Protein AF-0000000083316283 (afdb_homodimer)

Structure (mmCIF, N/CA/C/O backbone):
data_AF-0000000083316283-model_v1
#
loop_
_entity.id
_entity.type
_entity.pdbx_description
1 polymer 'DUF86 domain-containing protein'
#
loop_
_atom_site.group_PDB
_atom_site.id
_atom_site.type_symbol
_atom_site.label_atom_id
_atom_site.label_alt_id
_atom_site.label_comp_id
_atom_site.label_asym_id
_atom_site.label_entity_id
_atom_site.label_seq_id
_atom_site.pdbx_PDB_ins_code
_atom_site.Cartn_x
_atom_site.Cartn_y
_atom_site.Cartn_z
_atom_site.occupancy
_atom_site.B_iso_or_equiv
_atom_site.auth_seq_id
_atom_site.auth_comp_id
_atom_site.auth_asym_id
_atom_site.auth_atom_id
_atom_site.pdbx_PDB_model_num
ATOM 1 N N . MET A 1 1 ? 14.438 -27.438 5.555 1 46.19 1 MET A N 1
ATOM 2 C CA . MET A 1 1 ? 13.125 -27.609 6.168 1 46.19 1 MET A CA 1
ATOM 3 C C . MET A 1 1 ? 12.469 -26.25 6.43 1 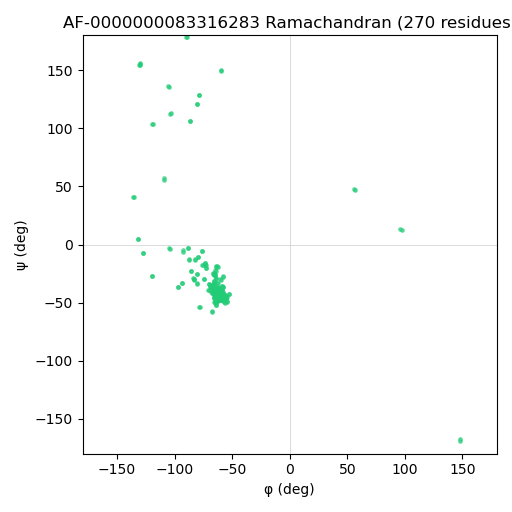46.19 1 MET A C 1
ATOM 5 O O . MET A 1 1 ? 11.25 -26.109 6.281 1 46.19 1 MET A O 1
ATOM 9 N N . VAL A 1 2 ? 13.32 -25.203 6.902 1 51.81 2 VAL A N 1
ATOM 10 C CA . VAL A 1 2 ? 13.008 -23.828 7.289 1 51.81 2 VAL A CA 1
ATOM 11 C C . VAL A 1 2 ? 12.445 -23.078 6.086 1 51.81 2 VAL A C 1
ATOM 13 O O . VAL A 1 2 ? 11.477 -22.328 6.215 1 51.81 2 VAL A O 1
ATOM 16 N N . ARG A 1 3 ? 12.727 -23.656 4.852 1 72.44 3 ARG A N 1
ATOM 17 C CA . ARG A 1 3 ? 12.375 -22.938 3.627 1 72.44 3 ARG A CA 1
ATOM 18 C C . ARG A 1 3 ? 10.938 -23.219 3.225 1 72.44 3 ARG A C 1
ATOM 20 O O . ARG A 1 3 ? 10.203 -22.312 2.836 1 72.44 3 ARG A O 1
ATOM 27 N N . VAL A 1 4 ? 10.492 -24.406 3.752 1 80.69 4 VAL A N 1
ATOM 28 C CA . VAL A 1 4 ? 9.141 -24.812 3.369 1 80.69 4 VAL A CA 1
ATOM 29 C C . VAL A 1 4 ? 8.117 -24.062 4.215 1 80.69 4 VAL A C 1
ATOM 31 O O . VAL A 1 4 ? 7.055 -23.672 3.717 1 80.69 4 VAL A O 1
ATOM 34 N N . GLU A 1 5 ? 8.562 -23.844 5.43 1 83.62 5 GLU A N 1
ATOM 35 C CA . GLU A 1 5 ? 7.633 -23.156 6.32 1 83.62 5 GLU A CA 1
ATOM 36 C C . GLU A 1 5 ? 7.438 -21.703 5.902 1 83.62 5 GLU A C 1
ATOM 38 O O . GLU A 1 5 ? 6.328 -21.172 5.988 1 83.62 5 GLU A O 1
ATOM 43 N N . VAL A 1 6 ? 8.5 -21.172 5.438 1 83.5 6 VAL A N 1
ATOM 44 C CA . VAL A 1 6 ? 8.445 -19.781 4.977 1 83.5 6 VAL A CA 1
ATOM 45 C C . VAL A 1 6 ? 7.555 -19.688 3.744 1 83.5 6 VAL A C 1
ATOM 47 O O . VAL A 1 6 ? 6.723 -18.781 3.645 1 83.5 6 VAL A O 1
ATOM 50 N N . LEU A 1 7 ? 7.648 -20.625 2.945 1 91.25 7 LEU A N 1
ATOM 51 C CA . LEU A 1 7 ? 6.844 -20.641 1.729 1 91.25 7 LEU A CA 1
ATOM 52 C C . LEU A 1 7 ? 5.375 -20.891 2.055 1 91.25 7 LEU A C 1
ATOM 54 O O . LEU A 1 7 ? 4.488 -20.266 1.461 1 91.25 7 LEU A O 1
ATOM 58 N N . ARG A 1 8 ? 5.148 -21.766 3.016 1 93.06 8 ARG A N 1
ATOM 59 C CA . ARG A 1 8 ? 3.785 -22.156 3.371 1 93.06 8 ARG A CA 1
ATOM 60 C C . ARG A 1 8 ? 3.016 -20.953 3.934 1 93.06 8 ARG A C 1
ATOM 62 O O . ARG A 1 8 ? 1.871 -20.719 3.549 1 93.06 8 ARG A O 1
ATOM 69 N N . LYS A 1 9 ? 3.674 -20.234 4.785 1 92.75 9 LYS A N 1
ATOM 70 C CA . LYS A 1 9 ? 3.02 -19.094 5.402 1 92.75 9 LYS A CA 1
ATOM 71 C C . LYS A 1 9 ? 2.627 -18.047 4.355 1 92.75 9 LYS A C 1
ATOM 73 O O . LYS A 1 9 ? 1.508 -17.547 4.375 1 92.75 9 LYS A O 1
ATOM 78 N N . ARG A 1 10 ? 3.482 -17.781 3.447 1 94.44 10 ARG A N 1
ATOM 79 C CA . ARG A 1 10 ? 3.225 -16.781 2.412 1 94.44 10 ARG A CA 1
ATOM 80 C C . ARG A 1 10 ? 2.168 -17.266 1.429 1 94.44 10 ARG A C 1
ATOM 82 O O . ARG A 1 10 ? 1.354 -16.484 0.938 1 94.44 10 ARG A O 1
ATOM 89 N N . LEU A 1 11 ? 2.18 -18.516 1.197 1 96.25 11 LEU A N 1
ATOM 90 C CA . LEU A 1 11 ? 1.178 -19.094 0.303 1 96.25 11 LEU A CA 1
ATOM 91 C C . LEU A 1 11 ? -0.21 -19.031 0.931 1 96.25 11 LEU A C 1
ATOM 93 O O . LEU A 1 11 ? -1.2 -18.781 0.236 1 96.25 11 LEU A O 1
ATOM 97 N N . GLU A 1 12 ? -0.249 -19.312 2.182 1 95.38 12 GLU A N 1
ATOM 98 C CA . GLU A 1 12 ? -1.519 -19.203 2.896 1 95.38 12 GLU A CA 1
ATOM 99 C C . GLU A 1 12 ? -2.051 -17.781 2.863 1 95.38 12 GLU A C 1
ATOM 101 O O . GLU A 1 12 ? -3.244 -17.562 2.645 1 95.38 12 GLU A O 1
ATOM 106 N N . LYS A 1 13 ? -1.179 -16.859 3.076 1 95.94 13 LYS A N 1
ATOM 107 C CA . LYS A 1 13 ? -1.58 -15.453 3.002 1 95.94 13 LYS A CA 1
ATOM 108 C C . LYS A 1 13 ? -2.055 -15.094 1.599 1 95.94 13 LYS A C 1
ATOM 110 O O . LYS A 1 13 ? -3.074 -14.414 1.438 1 95.94 13 LYS A O 1
ATOM 115 N N . LEU A 1 14 ? -1.331 -15.531 0.631 1 97.25 14 LEU A N 1
ATOM 116 C CA . LEU A 1 14 ? -1.728 -15.281 -0.75 1 97.25 14 LEU A CA 1
ATOM 117 C C . LEU A 1 14 ? -3.123 -15.828 -1.024 1 97.25 14 LEU A C 1
ATOM 119 O O . LEU A 1 14 ? -3.945 -15.156 -1.654 1 97.25 14 LEU A O 1
ATOM 123 N N . GLU A 1 15 ? -3.393 -17.016 -0.55 1 97.25 15 GLU A N 1
ATOM 124 C CA . GLU A 1 15 ? -4.711 -17.625 -0.727 1 97.25 15 GLU A CA 1
ATOM 125 C C . GLU A 1 15 ? -5.801 -16.766 -0.084 1 97.25 15 GLU A C 1
ATOM 127 O O . GLU A 1 15 ? -6.859 -16.547 -0.677 1 97.25 15 GLU A O 1
ATOM 132 N N . GLU A 1 16 ? -5.504 -16.328 1.06 1 96.81 16 GLU A N 1
ATOM 133 C CA . GLU A 1 16 ? -6.453 -15.453 1.755 1 96.81 16 GLU A CA 1
ATOM 134 C C . GLU A 1 16 ? -6.73 -14.188 0.953 1 96.81 16 GLU A C 1
ATOM 136 O O . GLU A 1 16 ? -7.887 -13.781 0.797 1 96.81 16 GLU A O 1
ATOM 141 N N . TYR A 1 17 ? -5.715 -13.531 0.441 1 97.94 17 TYR A N 1
ATOM 142 C CA . TYR A 1 17 ? -5.867 -12.305 -0.33 1 97.94 17 TYR A CA 1
ATOM 143 C C . TYR A 1 17 ? -6.672 -12.547 -1.6 1 97.94 17 TYR A C 1
ATOM 145 O O . TYR A 1 17 ? -7.535 -11.75 -1.961 1 97.94 17 TYR A O 1
ATOM 153 N N . LEU A 1 18 ? -6.387 -13.672 -2.199 1 98.56 18 LEU A N 1
ATOM 154 C CA . LEU A 1 18 ? -7.09 -13.984 -3.439 1 98.5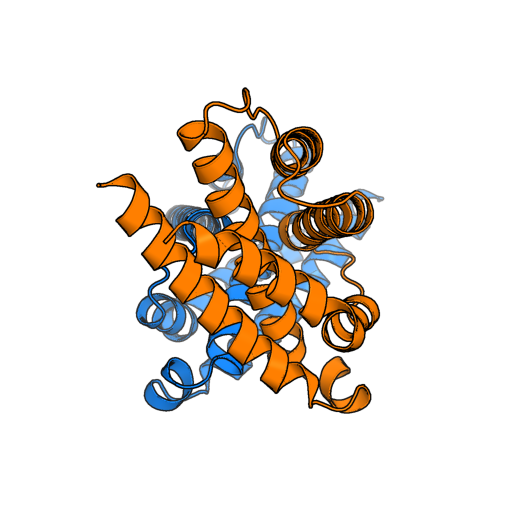6 18 LEU A CA 1
ATOM 155 C C . LEU A 1 18 ? -8.562 -14.258 -3.174 1 98.56 18 LEU A C 1
ATOM 157 O O . LEU A 1 18 ? -9.422 -13.898 -3.982 1 98.56 18 LEU A O 1
ATOM 161 N N . GLN A 1 19 ? -8.883 -14.891 -2.053 1 98.5 19 GLN A N 1
ATOM 162 C CA . GLN A 1 19 ? -10.273 -15.109 -1.695 1 98.5 19 GLN A CA 1
ATOM 163 C C . GLN A 1 19 ? -11.016 -13.781 -1.53 1 98.5 19 GLN A C 1
ATOM 165 O O . GLN A 1 19 ? -12.141 -13.633 -2 1 98.5 19 GLN A O 1
ATOM 170 N N . ILE A 1 20 ? -10.367 -12.883 -0.897 1 98.56 20 ILE A N 1
ATOM 171 C CA . ILE A 1 20 ? -10.953 -11.562 -0.701 1 98.56 20 ILE A CA 1
ATOM 172 C C . ILE A 1 20 ? -11.164 -10.883 -2.055 1 98.56 20 ILE A C 1
ATOM 174 O O . ILE A 1 20 ? -12.234 -10.336 -2.316 1 98.56 20 ILE A O 1
ATOM 178 N N . LEU A 1 21 ? -10.211 -10.938 -2.914 1 98.88 21 LEU A N 1
ATOM 179 C CA . LEU A 1 21 ? -10.266 -10.273 -4.215 1 98.88 21 LEU A CA 1
ATOM 180 C C . LEU A 1 21 ? -11.344 -10.898 -5.098 1 98.88 21 LEU A C 1
ATOM 182 O O . LEU A 1 21 ? -12.039 -10.195 -5.828 1 98.88 21 LEU A O 1
ATOM 186 N N . HIS A 1 22 ? -11.445 -12.227 -5.016 1 98.75 22 HIS A N 1
ATOM 187 C CA . HIS A 1 22 ? -12.492 -12.906 -5.781 1 98.75 22 HIS A CA 1
ATOM 188 C C . HIS A 1 22 ? -13.875 -12.469 -5.316 1 98.75 22 HIS A C 1
ATOM 190 O O . HIS A 1 22 ? -14.789 -12.328 -6.133 1 98.75 22 HIS A O 1
ATOM 196 N N . ARG A 1 23 ? -14.016 -12.281 -4.078 1 98.44 23 ARG A N 1
ATOM 197 C CA . ARG A 1 23 ? -15.289 -11.789 -3.564 1 98.44 23 ARG A CA 1
ATOM 198 C C . ARG A 1 23 ? -15.562 -10.375 -4.062 1 98.44 23 ARG A C 1
ATOM 200 O O . ARG A 1 23 ? -16.688 -10.055 -4.457 1 98.44 23 ARG A O 1
ATOM 207 N N . LEU A 1 24 ? -14.57 -9.555 -4.055 1 98.69 24 LEU A N 1
ATOM 208 C CA . LEU A 1 24 ? -14.711 -8.172 -4.504 1 98.69 24 LEU A CA 1
ATOM 209 C C . LEU A 1 24 ? -15.062 -8.109 -5.984 1 98.69 24 LEU A C 1
ATOM 211 O O . LEU A 1 24 ? -15.703 -7.164 -6.438 1 98.69 24 LEU A O 1
ATOM 215 N N . ARG A 1 25 ? -14.625 -9.094 -6.699 1 98.38 25 ARG A N 1
ATOM 216 C CA . ARG A 1 25 ? -14.875 -9.18 -8.133 1 98.38 25 ARG A CA 1
ATOM 217 C C . ARG A 1 25 ? -16.375 -9.18 -8.422 1 98.38 25 ARG A C 1
ATOM 219 O O . ARG A 1 25 ? -16.797 -8.766 -9.5 1 98.38 25 ARG A O 1
ATOM 226 N N . GLU A 1 26 ? -17.141 -9.641 -7.516 1 98.31 26 GLU A N 1
ATOM 227 C CA . GLU A 1 26 ? -18.578 -9.781 -7.703 1 98.31 26 GLU A CA 1
ATOM 228 C C . GLU A 1 26 ? -19.281 -8.43 -7.605 1 98.31 26 GLU A C 1
ATOM 230 O O . GLU A 1 26 ? -20.484 -8.328 -7.871 1 98.31 26 GLU A O 1
ATOM 235 N N . THR A 1 27 ? -18.562 -7.414 -7.27 1 98.25 27 THR A N 1
ATOM 236 C CA . THR A 1 27 ? -19.141 -6.086 -7.102 1 98.25 27 THR A CA 1
ATOM 237 C C . THR A 1 27 ? -19.359 -5.422 -8.461 1 98.25 27 THR A C 1
ATOM 239 O O . THR A 1 27 ? -18.438 -5.328 -9.273 1 98.25 27 THR A O 1
ATOM 242 N N . PRO A 1 28 ? -20.594 -4.918 -8.719 1 98.56 28 PRO A N 1
ATOM 243 C CA . PRO A 1 28 ? -20.812 -4.176 -9.961 1 98.56 28 PRO A CA 1
ATOM 244 C C . PRO A 1 28 ? -19.922 -2.939 -10.078 1 98.56 28 PRO A C 1
ATOM 246 O O . PRO A 1 28 ? -19.641 -2.289 -9.07 1 98.56 28 PRO A O 1
ATOM 249 N N . LEU A 1 29 ? -19.594 -2.586 -11.328 1 98.31 29 LEU A N 1
ATOM 250 C CA . LEU A 1 29 ? -18.641 -1.52 -11.609 1 98.31 29 LEU A CA 1
ATOM 251 C C . LEU A 1 29 ? -19.062 -0.218 -10.938 1 98.31 29 LEU A C 1
ATOM 253 O O . LEU A 1 29 ? -18.25 0.432 -10.266 1 98.31 29 LEU A O 1
ATOM 257 N N . ALA A 1 30 ? -20.281 0.16 -11.055 1 98.31 30 ALA A N 1
ATOM 258 C CA . ALA A 1 30 ? -20.766 1.431 -10.523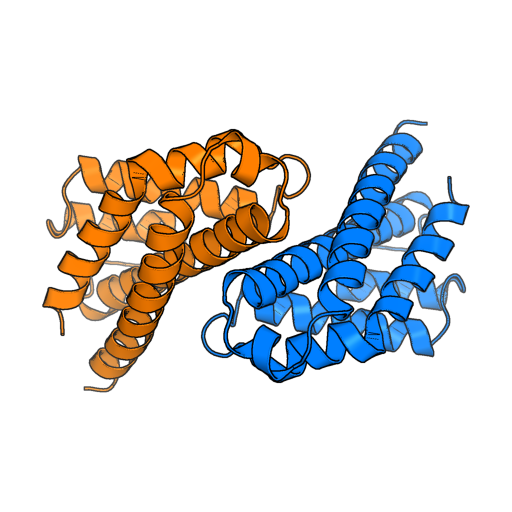 1 98.31 30 ALA A CA 1
ATOM 259 C C . ALA A 1 30 ? -20.609 1.479 -9 1 98.31 30 ALA A C 1
ATOM 261 O O . ALA A 1 30 ? -20.141 2.48 -8.453 1 98.31 30 ALA A O 1
ATOM 262 N N . THR A 1 31 ? -20.953 0.383 -8.328 1 98.38 31 THR A N 1
ATOM 263 C CA . THR A 1 31 ? -20.812 0.285 -6.875 1 98.38 31 THR A CA 1
ATOM 264 C C . THR A 1 31 ? -19.344 0.316 -6.469 1 98.38 31 THR A C 1
ATOM 266 O O . THR A 1 31 ? -18.984 0.971 -5.492 1 98.38 31 THR A O 1
ATOM 269 N N . PHE A 1 32 ? -18.578 -0.324 -7.27 1 98.62 32 PHE A N 1
ATOM 270 C CA . PHE A 1 32 ? -17.156 -0.406 -6.996 1 98.62 32 PHE A CA 1
ATOM 271 C C . PHE A 1 32 ? -16.516 0.977 -7.035 1 98.62 32 PHE A C 1
ATOM 273 O O . PHE A 1 32 ? -15.805 1.364 -6.105 1 98.62 32 PHE A O 1
ATOM 280 N N . LEU A 1 33 ? -16.828 1.753 -7.988 1 97.94 33 LEU A N 1
ATOM 281 C CA . LEU A 1 33 ? -16.172 3.033 -8.227 1 97.94 33 LEU A CA 1
ATOM 282 C C . LEU A 1 33 ? -16.641 4.082 -7.227 1 97.94 33 LEU A C 1
ATOM 284 O O . LEU A 1 33 ? -15.945 5.07 -6.98 1 97.94 33 LEU A O 1
ATOM 288 N N . GLU A 1 34 ? -17.766 3.846 -6.566 1 97.81 34 GLU A N 1
ATOM 289 C CA . GLU A 1 34 ? -18.344 4.852 -5.672 1 97.81 34 GLU A CA 1
ATOM 290 C C . GLU A 1 34 ? -18.094 4.492 -4.211 1 97.81 34 GLU A C 1
ATOM 292 O O . GLU A 1 34 ? -18.422 5.27 -3.311 1 97.81 34 GLU A O 1
ATOM 297 N N . ASN A 1 35 ? -17.516 3.363 -4 1 98.31 35 ASN A N 1
ATOM 298 C CA . ASN A 1 35 ? -17.359 2.873 -2.635 1 98.31 35 ASN A CA 1
ATOM 299 C C . ASN A 1 35 ? -15.898 2.703 -2.258 1 98.31 35 ASN A C 1
ATOM 301 O O . ASN A 1 35 ? -15.281 1.688 -2.588 1 98.31 35 ASN A O 1
ATOM 305 N N . PRO A 1 36 ? -15.391 3.58 -1.509 1 98.12 36 PRO A N 1
ATOM 306 C CA . PRO A 1 36 ? -13.969 3.543 -1.172 1 98.12 36 PRO A CA 1
ATOM 307 C C . PRO A 1 36 ? -13.586 2.311 -0.355 1 98.12 36 PRO A C 1
ATOM 309 O O . PRO A 1 36 ? -12.43 1.884 -0.376 1 98.12 36 PRO A O 1
ATOM 312 N N . GLU A 1 37 ? -14.523 1.766 0.36 1 98.44 37 GLU A N 1
ATOM 313 C CA . GLU A 1 37 ? -14.211 0.534 1.08 1 98.44 37 GLU A CA 1
ATOM 314 C C . GLU A 1 37 ? -13.93 -0.613 0.115 1 98.44 37 GLU A C 1
ATOM 316 O O . GLU A 1 37 ? -13.047 -1.439 0.367 1 98.44 37 GLU A O 1
ATOM 321 N N . LYS A 1 38 ? -14.633 -0.584 -0.992 1 98.5 38 LYS A N 1
ATOM 322 C CA . LYS A 1 38 ? -14.461 -1.648 -1.976 1 98.5 38 LYS A CA 1
ATOM 323 C C . LYS A 1 38 ? -13.188 -1.44 -2.791 1 98.5 38 LYS A C 1
ATOM 325 O O . LYS A 1 38 ? -12.305 -2.303 -2.807 1 98.5 38 LYS A O 1
ATOM 330 N N . TYR A 1 39 ? -13.016 -0.235 -3.412 1 98.5 39 TYR A N 1
ATOM 331 C CA . TYR A 1 39 ? -11.852 -0.072 -4.277 1 98.5 39 TYR A CA 1
ATOM 332 C C . TYR A 1 39 ? -10.578 0.08 -3.453 1 98.5 39 TYR A C 1
ATOM 334 O O . TYR A 1 39 ? -9.5 -0.342 -3.881 1 98.5 39 TYR A O 1
ATOM 342 N N . GLY A 1 40 ? -10.719 0.652 -2.25 1 98.44 40 GLY A N 1
ATOM 343 C CA . GLY A 1 40 ? -9.57 0.687 -1.362 1 98.44 40 GLY A CA 1
ATOM 344 C C . GLY A 1 40 ? -9.094 -0.692 -0.946 1 98.44 40 GLY A C 1
ATOM 345 O O . GLY A 1 40 ? -7.895 -0.967 -0.943 1 98.44 40 GLY A O 1
ATOM 346 N N . SER A 1 41 ? -10.055 -1.528 -0.613 1 98.75 41 SER A N 1
ATOM 347 C CA . SER A 1 41 ? -9.727 -2.904 -0.258 1 98.75 41 SER A CA 1
ATOM 348 C C . SER A 1 41 ? -9.109 -3.648 -1.437 1 98.75 41 SER A C 1
ATOM 350 O O . SER A 1 41 ? -8.125 -4.379 -1.272 1 98.75 41 SER A O 1
ATOM 352 N N . ALA A 1 42 ? -9.641 -3.447 -2.582 1 98.81 42 ALA A N 1
ATOM 353 C CA . ALA A 1 42 ? -9.109 -4.094 -3.777 1 98.81 42 ALA A CA 1
ATOM 354 C C . ALA A 1 42 ? -7.656 -3.68 -4.02 1 98.81 42 ALA A C 1
ATOM 356 O O . ALA A 1 42 ? -6.801 -4.527 -4.281 1 98.81 42 ALA A O 1
ATOM 357 N N . GLU A 1 43 ? -7.391 -2.395 -3.951 1 98.5 43 GLU A N 1
ATOM 358 C CA . GLU A 1 43 ? -6.027 -1.894 -4.125 1 98.5 43 GLU A CA 1
ATOM 359 C C . GLU A 1 43 ? -5.086 -2.49 -3.084 1 98.5 43 GLU A C 1
ATOM 361 O O . GLU A 1 43 ? -3.982 -2.93 -3.418 1 98.5 43 GLU A O 1
ATOM 366 N N . ARG A 1 44 ? -5.527 -2.559 -1.876 1 98.25 44 ARG A N 1
ATOM 367 C CA . ARG A 1 44 ? -4.73 -3.072 -0.769 1 98.25 44 ARG A CA 1
ATOM 368 C C . ARG A 1 44 ? -4.387 -4.543 -0.978 1 98.25 44 ARG A C 1
ATOM 370 O O . ARG A 1 44 ? -3.219 -4.93 -0.905 1 98.25 44 ARG A O 1
ATOM 377 N N . PHE A 1 45 ? -5.34 -5.293 -1.276 1 98.38 45 PHE A N 1
ATOM 378 C CA . PHE A 1 45 ? -5.109 -6.734 -1.316 1 98.38 45 PHE A CA 1
ATOM 379 C C . PHE A 1 45 ? -4.457 -7.141 -2.631 1 98.38 45 PHE A C 1
ATOM 381 O O . PHE A 1 45 ? -3.764 -8.156 -2.699 1 98.38 45 PHE A O 1
ATOM 388 N N . LEU A 1 46 ? -4.656 -6.34 -3.697 1 98.56 46 LEU A N 1
ATOM 389 C CA . LEU A 1 46 ? -3.842 -6.547 -4.891 1 98.56 46 LEU A CA 1
ATOM 390 C C . LEU A 1 46 ? -2.369 -6.289 -4.59 1 98.56 46 LEU A C 1
ATOM 392 O O . LEU A 1 46 ? -1.504 -7.07 -4.992 1 98.56 46 LEU A O 1
ATOM 396 N N . GLN A 1 47 ? -2.098 -5.203 -3.928 1 98 47 GLN A N 1
ATOM 397 C CA . GLN A 1 47 ? -0.729 -4.906 -3.516 1 98 47 GLN A CA 1
ATOM 398 C C . GLN A 1 47 ? -0.136 -6.062 -2.711 1 98 47 GLN A C 1
ATOM 400 O O . GLN A 1 47 ? 0.957 -6.543 -3.02 1 98 47 GLN A O 1
ATOM 405 N N . LEU A 1 48 ? -0.855 -6.539 -1.736 1 97.69 48 LEU A N 1
ATOM 406 C CA . LEU A 1 48 ? -0.366 -7.582 -0.842 1 97.69 48 LEU A CA 1
ATOM 407 C C . LEU A 1 48 ? -0.176 -8.898 -1.592 1 97.69 48 LEU A C 1
ATOM 409 O O . LEU A 1 48 ? 0.8 -9.617 -1.359 1 97.69 48 LEU A O 1
ATOM 413 N N . ALA A 1 49 ? -1.089 -9.203 -2.471 1 98.06 49 ALA A N 1
ATOM 414 C CA . ALA A 1 49 ? -0.988 -10.43 -3.246 1 98.06 49 ALA A CA 1
ATOM 415 C C . ALA A 1 49 ? 0.267 -10.438 -4.113 1 98.06 49 ALA A C 1
ATOM 417 O O . ALA A 1 49 ? 0.998 -11.43 -4.16 1 98.06 49 ALA A O 1
ATOM 418 N N . ILE A 1 50 ? 0.493 -9.312 -4.758 1 98.12 50 ILE A N 1
ATOM 419 C CA . ILE A 1 50 ? 1.661 -9.234 -5.629 1 98.12 50 ILE A CA 1
ATOM 420 C C . ILE A 1 50 ? 2.936 -9.305 -4.793 1 98.12 50 ILE A C 1
ATOM 422 O O . ILE A 1 50 ? 3.895 -9.984 -5.164 1 98.12 50 ILE A O 1
ATOM 426 N N . GLU A 1 51 ? 2.955 -8.656 -3.691 1 96.69 51 GLU A N 1
ATOM 427 C CA . GLU A 1 51 ? 4.109 -8.711 -2.797 1 96.69 51 GLU A CA 1
ATOM 428 C C . GLU A 1 51 ? 4.375 -10.141 -2.326 1 96.69 51 GLU A C 1
ATOM 430 O O . GLU A 1 51 ? 5.523 -10.586 -2.295 1 96.69 51 GLU A O 1
ATOM 435 N N . ALA A 1 52 ? 3.334 -10.805 -1.961 1 96.38 52 ALA A N 1
ATOM 436 C CA . ALA A 1 52 ? 3.479 -12.203 -1.545 1 96.38 52 ALA A CA 1
ATOM 437 C C . ALA A 1 52 ? 4.074 -13.047 -2.666 1 96.38 52 ALA A C 1
ATOM 439 O O . ALA A 1 52 ? 4.992 -13.836 -2.436 1 96.38 52 ALA A O 1
ATOM 440 N N . ILE A 1 53 ? 3.572 -12.852 -3.854 1 97.81 53 ILE A N 1
ATOM 441 C CA . ILE A 1 53 ? 4.051 -13.586 -5.023 1 97.81 53 ILE A CA 1
ATOM 442 C C . ILE A 1 53 ? 5.531 -13.281 -5.25 1 97.81 53 ILE A C 1
ATOM 444 O O . ILE A 1 53 ? 6.336 -14.203 -5.422 1 97.81 53 ILE A O 1
ATOM 448 N N . ASP A 1 54 ? 5.859 -12.031 -5.219 1 97.12 54 ASP A N 1
ATOM 449 C CA . ASP A 1 54 ? 7.246 -11.633 -5.453 1 97.12 54 ASP A CA 1
ATOM 450 C C . ASP A 1 54 ? 8.172 -12.211 -4.387 1 97.12 54 ASP A C 1
ATOM 452 O O . ASP A 1 54 ? 9.266 -12.68 -4.699 1 97.12 54 ASP A O 1
ATOM 456 N N . ASP A 1 55 ? 7.766 -12.203 -3.174 1 95.44 55 ASP A N 1
ATOM 457 C CA . ASP A 1 55 ? 8.555 -12.742 -2.068 1 95.44 55 ASP A CA 1
ATOM 458 C C . ASP A 1 55 ? 8.75 -14.25 -2.213 1 95.44 55 ASP A C 1
ATOM 460 O O . ASP A 1 55 ? 9.867 -14.758 -2.068 1 95.44 55 ASP A O 1
ATOM 464 N N . ILE A 1 56 ? 7.641 -14.93 -2.441 1 96.5 56 ILE A N 1
ATOM 465 C CA . ILE A 1 56 ? 7.715 -16.375 -2.621 1 96.5 56 ILE A CA 1
ATOM 466 C C . ILE A 1 56 ? 8.641 -16.703 -3.793 1 96.5 56 ILE A C 1
ATOM 468 O O . ILE A 1 56 ? 9.508 -17.562 -3.682 1 96.5 56 ILE A O 1
ATOM 472 N N . GLY A 1 57 ? 8.398 -15.992 -4.906 1 97.38 57 GLY A N 1
ATOM 473 C CA . GLY A 1 57 ? 9.25 -16.188 -6.07 1 97.38 57 GLY A CA 1
ATOM 474 C C . GLY A 1 57 ? 10.719 -15.984 -5.773 1 97.38 57 GLY A C 1
ATOM 475 O O . GLY A 1 57 ? 11.562 -16.766 -6.215 1 97.38 57 GLY A O 1
ATOM 476 N N . SER A 1 58 ? 11.031 -14.961 -5.066 1 96.75 58 SER A N 1
ATOM 477 C CA . SER A 1 58 ? 12.414 -14.68 -4.691 1 96.75 58 SER A CA 1
ATOM 478 C C . SER A 1 58 ? 13.008 -15.812 -3.865 1 96.75 58 SER A C 1
ATOM 480 O O . SER A 1 58 ? 14.148 -16.219 -4.09 1 96.75 58 SER A O 1
ATOM 482 N N . HIS A 1 59 ? 12.281 -16.312 -2.932 1 95.69 59 HIS A N 1
ATOM 483 C CA . HIS A 1 59 ? 12.734 -17.422 -2.115 1 95.69 59 HIS A CA 1
ATOM 484 C C . HIS A 1 59 ? 12.969 -18.672 -2.967 1 95.69 59 HIS A C 1
ATOM 486 O O . HIS A 1 59 ? 13.953 -19.391 -2.762 1 95.69 59 HIS A O 1
ATOM 492 N N . LEU A 1 60 ? 12.062 -18.906 -3.898 1 96.12 60 LEU A N 1
ATOM 493 C CA . LEU A 1 60 ? 12.203 -20.062 -4.77 1 96.12 60 LEU A CA 1
ATOM 494 C C . LEU A 1 60 ? 13.453 -19.953 -5.629 1 96.12 60 LEU A C 1
ATOM 496 O O . LEU A 1 60 ? 14.188 -20.938 -5.793 1 96.12 60 LEU A O 1
ATOM 500 N N . VAL A 1 61 ? 13.711 -18.781 -6.168 1 97.25 61 VAL A N 1
ATOM 501 C CA . VAL A 1 61 ? 14.898 -18.547 -6.984 1 97.25 61 VAL A CA 1
ATOM 502 C C . VAL A 1 61 ? 16.156 -18.875 -6.172 1 97.25 61 VAL A C 1
ATOM 504 O O . VAL A 1 61 ? 17.062 -19.531 -6.664 1 97.25 61 VAL A O 1
ATOM 507 N N . ALA A 1 62 ? 16.203 -18.406 -4.938 1 95.62 62 ALA A N 1
ATOM 508 C CA . ALA A 1 62 ? 17.328 -18.656 -4.047 1 95.62 62 ALA A CA 1
ATOM 509 C C . ALA A 1 62 ? 17.469 -20.141 -3.738 1 95.62 62 ALA A C 1
ATOM 511 O O . ALA A 1 62 ? 18.547 -20.703 -3.857 1 95.62 62 ALA A O 1
ATOM 512 N N . ASP A 1 63 ? 16.406 -20.781 -3.424 1 94 63 ASP A N 1
ATOM 513 C CA . ASP A 1 63 ? 16.391 -22.188 -3.025 1 94 63 ASP A CA 1
ATOM 514 C C . ASP A 1 63 ? 16.844 -23.078 -4.176 1 94 63 ASP A C 1
ATOM 516 O O . ASP A 1 63 ? 17.547 -24.078 -3.963 1 94 63 ASP A O 1
ATOM 520 N N . LEU A 1 64 ? 16.422 -22.75 -5.332 1 95.12 64 LEU A N 1
ATOM 521 C CA . LEU A 1 64 ? 16.703 -23.562 -6.516 1 95.12 64 LEU A CA 1
ATOM 522 C C . LEU A 1 64 ? 18.031 -23.141 -7.156 1 95.12 64 LEU A C 1
ATOM 524 O O . LEU A 1 64 ? 18.422 -23.688 -8.18 1 95.12 64 LEU A O 1
ATOM 528 N N . GLN A 1 65 ? 18.594 -22.094 -6.523 1 97.19 65 GLN A N 1
ATOM 529 C CA . GLN A 1 65 ? 19.891 -21.578 -6.984 1 97.19 65 GLN A CA 1
ATOM 530 C C . GLN A 1 65 ? 19.828 -21.203 -8.461 1 97.19 65 GLN A C 1
ATOM 532 O O . GLN A 1 65 ? 20.703 -21.594 -9.242 1 97.19 65 GLN A O 1
ATOM 537 N N . LEU A 1 66 ? 18.844 -20.5 -8.828 1 97.81 66 LEU A N 1
ATOM 538 C CA . LEU A 1 66 ? 18.609 -20.172 -10.227 1 97.81 66 LEU A CA 1
ATOM 539 C C . LEU A 1 66 ? 19.359 -18.906 -10.633 1 97.81 66 LEU A C 1
ATOM 541 O O . LEU A 1 66 ? 19.438 -18.594 -11.82 1 97.81 66 LEU A O 1
ATOM 545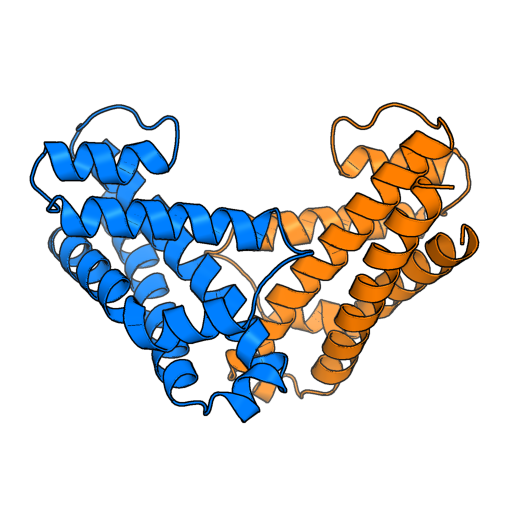 N N . GLY A 1 67 ? 19.891 -18.141 -9.664 1 97.38 67 GLY A N 1
ATOM 546 C CA . GLY A 1 67 ? 20.594 -16.906 -9.938 1 97.38 67 GLY A CA 1
ATOM 547 C C . GLY A 1 67 ? 20.422 -15.867 -8.836 1 97.38 67 GLY A C 1
ATOM 548 O O . GLY A 1 67 ? 19.938 -16.188 -7.75 1 97.38 67 GLY A O 1
ATOM 549 N N . THR A 1 68 ? 20.812 -14.664 -9.148 1 96.94 68 THR A N 1
ATOM 550 C CA . THR A 1 68 ? 20.75 -13.578 -8.18 1 96.94 68 THR A CA 1
ATOM 551 C C . THR A 1 68 ? 19.594 -12.633 -8.508 1 96.94 68 THR A C 1
ATOM 553 O O . THR A 1 68 ? 19.375 -12.312 -9.68 1 96.94 68 THR A O 1
ATOM 556 N N . VAL A 1 69 ? 18.938 -12.289 -7.508 1 97.25 69 VAL A N 1
ATOM 557 C CA . VAL A 1 69 ? 17.828 -11.352 -7.664 1 97.25 69 VAL A CA 1
ATOM 558 C C . VAL A 1 69 ? 18.25 -9.969 -7.16 1 97.25 69 VAL A C 1
ATOM 560 O O . VAL A 1 69 ? 18.516 -9.797 -5.973 1 97.25 69 VAL A O 1
ATOM 563 N N . GLU A 1 70 ? 18.359 -9.031 -8.023 1 96.62 70 GLU A N 1
ATOM 564 C CA . GLU A 1 70 ? 18.609 -7.648 -7.633 1 96.62 70 GLU A CA 1
ATOM 565 C C . GLU A 1 70 ? 17.312 -6.84 -7.586 1 96.62 70 GLU A C 1
ATOM 567 O O . GLU A 1 70 ? 17.141 -5.984 -6.719 1 96.62 70 GLU A O 1
ATOM 572 N N . TRP A 1 71 ? 16.422 -7.176 -8.547 1 96.12 71 TRP A N 1
ATOM 573 C CA . TRP A 1 71 ? 15.109 -6.539 -8.664 1 96.12 71 TRP A CA 1
ATOM 574 C C . TRP A 1 71 ? 14.008 -7.586 -8.773 1 96.12 71 TRP A C 1
ATOM 576 O O . TRP A 1 71 ? 14.242 -8.703 -9.234 1 96.12 71 TRP A O 1
ATOM 586 N N . TYR A 1 72 ? 12.859 -7.125 -8.383 1 95.44 72 TYR A N 1
ATOM 587 C CA . TYR A 1 72 ? 11.75 -8.07 -8.422 1 95.44 72 TYR A CA 1
ATOM 588 C C . TYR A 1 72 ? 11.516 -8.57 -9.844 1 95.44 72 TYR A C 1
ATOM 590 O O . TYR A 1 72 ? 11.094 -9.711 -10.047 1 95.44 72 TYR A O 1
ATOM 598 N N . ARG A 1 73 ? 11.805 -7.801 -10.773 1 97.19 73 ARG A N 1
ATOM 599 C CA . ARG A 1 73 ? 11.602 -8.203 -12.156 1 97.19 73 ARG A CA 1
ATOM 600 C C . ARG A 1 73 ? 12.492 -9.383 -12.523 1 97.19 73 ARG A C 1
ATOM 602 O O . ARG A 1 73 ? 12.25 -10.07 -13.516 1 97.19 73 ARG A O 1
ATOM 609 N N . ASP A 1 74 ? 13.594 -9.578 -11.797 1 98.44 74 ASP A N 1
ATOM 610 C CA . ASP A 1 74 ? 14.5 -10.695 -12.055 1 98.44 74 ASP A CA 1
ATOM 611 C C . ASP A 1 74 ? 13.836 -12.031 -11.75 1 98.44 74 ASP A C 1
ATOM 613 O O . ASP A 1 74 ? 14.195 -13.062 -12.328 1 98.44 74 ASP A O 1
ATOM 617 N N . VAL A 1 75 ? 12.867 -11.992 -10.891 1 98.5 75 VAL A N 1
ATOM 618 C CA . VAL A 1 75 ? 12.273 -13.211 -10.344 1 98.5 75 VAL A CA 1
ATOM 619 C C . VAL A 1 75 ? 11.523 -13.953 -11.445 1 98.5 75 VAL A C 1
ATOM 621 O O . VAL A 1 75 ? 11.844 -15.102 -11.758 1 98.5 75 VAL A O 1
ATOM 624 N N . PRO A 1 76 ? 10.547 -13.297 -12.078 1 98.69 76 PRO A N 1
ATOM 625 C CA . PRO A 1 76 ? 9.867 -14.047 -13.133 1 98.69 76 PRO A CA 1
ATOM 626 C C . PRO A 1 76 ? 10.781 -14.375 -14.312 1 98.69 76 PRO A C 1
ATOM 628 O O . PRO A 1 76 ? 10.578 -15.383 -14.992 1 98.69 76 PRO A O 1
ATOM 631 N N . GLU A 1 77 ? 11.789 -13.586 -14.523 1 98.62 77 GLU A N 1
ATOM 632 C CA . GLU A 1 77 ? 12.742 -13.875 -15.594 1 98.62 77 GLU A CA 1
ATOM 633 C C . GLU A 1 77 ? 13.484 -15.188 -15.328 1 98.62 77 GLU A C 1
ATOM 635 O O . GLU A 1 77 ? 13.531 -16.062 -16.188 1 98.62 77 GLU A O 1
ATOM 640 N N . LEU A 1 78 ? 14.062 -15.336 -14.172 1 98.75 78 LEU A N 1
ATOM 641 C CA . LEU A 1 78 ? 14.844 -16.516 -13.797 1 98.75 78 LEU A CA 1
ATOM 642 C C . LEU A 1 78 ? 13.969 -17.75 -13.773 1 98.75 78 LEU A C 1
ATOM 644 O O . LEU A 1 78 ? 14.391 -18.828 -14.219 1 98.75 78 LEU A O 1
ATOM 648 N N . LEU A 1 79 ? 12.742 -17.641 -13.289 1 98.5 79 LEU A N 1
ATOM 649 C CA . LEU A 1 79 ? 11.828 -18.781 -13.234 1 98.5 79 LEU A CA 1
ATOM 650 C C . LEU A 1 79 ? 11.398 -19.203 -14.633 1 98.5 79 LEU A C 1
ATOM 652 O O . LEU A 1 79 ? 11.203 -20.391 -14.898 1 98.5 79 LEU A O 1
ATOM 656 N N . CYS A 1 80 ? 11.203 -18.219 -15.484 1 98.75 80 CYS A N 1
ATOM 657 C CA . CYS A 1 80 ? 10.867 -18.516 -16.875 1 98.75 80 CYS A CA 1
ATOM 658 C C . CYS A 1 80 ? 12.016 -19.219 -17.578 1 98.75 80 CYS A C 1
ATOM 660 O O . CYS A 1 80 ? 11.812 -20.234 -18.25 1 98.75 80 CYS A O 1
ATOM 662 N N . GLU A 1 81 ? 13.227 -18.734 -17.406 1 98.5 81 GLU A N 1
ATOM 663 C CA . GLU A 1 81 ? 14.422 -19.328 -18 1 98.5 81 GLU A CA 1
ATOM 664 C C . GLU A 1 81 ? 14.602 -20.766 -17.547 1 98.5 81 GLU A C 1
ATOM 666 O O . GLU A 1 81 ? 15.055 -21.625 -18.312 1 98.5 81 GLU A O 1
ATOM 671 N N . ALA A 1 82 ? 14.266 -21.047 -16.344 1 98.25 82 ALA A N 1
ATOM 672 C CA . ALA A 1 82 ? 14.43 -22.375 -15.766 1 98.25 82 ALA A CA 1
ATOM 673 C C . ALA A 1 82 ? 13.273 -23.297 -16.156 1 98.25 82 ALA A C 1
ATOM 675 O O . ALA A 1 82 ? 13.289 -24.484 -15.844 1 98.25 82 ALA A O 1
ATOM 676 N N . GLY A 1 83 ? 12.188 -22.703 -16.703 1 98.06 83 GLY A N 1
ATOM 677 C CA . GLY A 1 83 ? 11.109 -23.516 -17.266 1 98.06 83 GLY A CA 1
ATOM 678 C C . GLY A 1 83 ? 9.953 -23.703 -16.297 1 98.06 83 GLY A C 1
ATOM 679 O O . GLY A 1 83 ? 9.062 -24.531 -16.531 1 98.06 83 GLY A O 1
ATOM 680 N N . TYR A 1 84 ? 9.898 -22.953 -15.195 1 97.62 84 TYR A N 1
ATOM 681 C CA . TYR A 1 84 ? 8.844 -23.109 -14.203 1 97.62 84 TYR A CA 1
ATOM 682 C C . TYR A 1 84 ? 7.59 -22.344 -14.609 1 97.62 84 TYR A C 1
ATOM 684 O O . TYR A 1 84 ? 6.484 -22.688 -14.188 1 97.62 84 TYR A O 1
ATOM 692 N N . ILE A 1 85 ? 7.773 -21.266 -15.344 1 98.06 85 ILE A N 1
ATOM 693 C CA . ILE A 1 85 ? 6.648 -20.531 -15.93 1 98.06 85 ILE A CA 1
ATOM 694 C C . ILE A 1 85 ? 6.906 -20.281 -17.406 1 98.06 85 ILE A C 1
ATOM 696 O O . ILE A 1 85 ? 8.055 -20.297 -17.859 1 98.06 85 ILE A O 1
ATOM 700 N N . ASP A 1 86 ? 5.836 -20.109 -18.188 1 98.06 86 ASP A N 1
ATOM 701 C CA . ASP A 1 86 ? 6.02 -19.859 -19.625 1 98.06 86 ASP A CA 1
ATOM 702 C C . ASP A 1 86 ? 6.125 -18.359 -19.891 1 98.06 86 ASP A C 1
ATOM 704 O O . ASP A 1 86 ? 6.023 -17.547 -18.984 1 98.06 86 ASP A O 1
ATOM 708 N N . GLU A 1 87 ? 6.32 -18 -21.125 1 98.38 87 GLU A N 1
ATOM 709 C CA . GLU A 1 87 ? 6.551 -16.625 -21.531 1 98.38 87 GLU A CA 1
ATOM 710 C C . GLU A 1 87 ? 5.324 -15.758 -21.25 1 98.38 87 GLU A C 1
ATOM 712 O O . GLU A 1 87 ? 5.453 -14.594 -20.859 1 98.38 87 GLU A O 1
ATOM 717 N N . THR A 1 88 ? 4.199 -16.312 -21.422 1 98.31 88 THR A N 1
ATOM 718 C CA . THR A 1 88 ? 2.961 -15.586 -21.203 1 98.31 88 THR A CA 1
ATOM 719 C C . THR A 1 88 ? 2.816 -15.18 -19.734 1 98.31 88 THR A C 1
ATOM 721 O O . THR A 1 88 ? 2.562 -14.016 -19.422 1 98.31 88 THR A O 1
ATOM 724 N N . LEU A 1 89 ? 3.016 -16.125 -18.891 1 98.25 89 LEU A N 1
ATOM 725 C CA . LEU A 1 89 ? 2.914 -15.836 -17.453 1 98.25 89 LEU A CA 1
ATOM 726 C C . LEU A 1 89 ? 4.027 -14.898 -17 1 98.25 89 LEU A C 1
ATOM 728 O O . LEU A 1 89 ? 3.82 -14.055 -16.125 1 98.25 89 LEU A O 1
ATOM 732 N N . TYR A 1 90 ? 5.195 -15.062 -17.641 1 98.56 90 TYR A N 1
ATOM 733 C CA . TYR A 1 90 ? 6.309 -14.156 -17.391 1 98.56 90 TYR A CA 1
ATOM 734 C C . TYR A 1 90 ? 5.91 -12.711 -17.656 1 98.56 90 TYR A C 1
ATOM 736 O O . TYR A 1 90 ? 6.055 -11.844 -16.781 1 98.56 90 TYR A O 1
ATOM 744 N N . GLN A 1 91 ? 5.344 -12.477 -18.766 1 98.56 91 GLN A N 1
ATOM 745 C CA . GLN A 1 91 ? 4.945 -11.133 -19.156 1 98.56 91 GLN A CA 1
ATOM 746 C C . GLN A 1 91 ? 3.855 -10.594 -18.234 1 98.56 91 GLN A C 1
ATOM 748 O O . GLN A 1 91 ? 3.871 -9.414 -17.859 1 98.56 91 GLN A O 1
ATOM 753 N N . ARG A 1 92 ? 2.941 -11.414 -17.875 1 98.38 92 ARG A N 1
ATOM 754 C CA . ARG A 1 92 ? 1.861 -11.008 -16.984 1 98.38 92 ARG A CA 1
ATOM 755 C C . ARG A 1 92 ? 2.4 -10.648 -15.594 1 98.38 92 ARG A C 1
ATOM 757 O O . ARG A 1 92 ? 1.944 -9.68 -14.984 1 98.38 92 ARG A O 1
ATOM 764 N N . TRP A 1 93 ? 3.357 -11.398 -15.117 1 98.69 93 TRP A N 1
ATOM 765 C CA . TRP A 1 93 ? 3.973 -11.125 -13.828 1 98.69 93 TRP A CA 1
ATOM 766 C C . TRP A 1 93 ? 4.711 -9.797 -13.844 1 98.69 93 TRP A C 1
ATOM 768 O O . TRP A 1 93 ? 4.621 -9.016 -12.891 1 98.69 93 TRP A O 1
ATOM 778 N N . LEU A 1 94 ? 5.363 -9.469 -14.93 1 98.62 94 LEU A N 1
ATOM 779 C CA . LEU A 1 94 ? 6.027 -8.18 -15.055 1 98.62 94 LEU A CA 1
ATOM 780 C C . LEU A 1 94 ? 5.023 -7.035 -14.945 1 98.62 94 LEU A C 1
ATOM 782 O O . LEU A 1 94 ? 5.305 -6.02 -14.305 1 98.62 94 LEU A O 1
ATOM 786 N N . ARG A 1 95 ? 3.891 -7.254 -15.547 1 98 95 ARG A N 1
ATOM 787 C CA . ARG A 1 95 ? 2.84 -6.246 -15.453 1 98 95 ARG A CA 1
ATOM 788 C C . ARG A 1 95 ? 2.324 -6.113 -14.031 1 98 95 ARG A C 1
ATOM 790 O O . ARG A 1 95 ? 1.993 -5.016 -13.578 1 98 95 ARG A O 1
ATOM 797 N N . MET A 1 96 ? 2.211 -7.25 -13.352 1 98.31 96 MET A N 1
ATOM 798 C CA . MET A 1 96 ? 1.805 -7.227 -11.953 1 98.31 96 MET A CA 1
ATOM 799 C C . MET A 1 96 ? 2.779 -6.406 -11.109 1 98.31 96 MET A C 1
ATOM 801 O O . MET A 1 96 ? 2.363 -5.59 -10.289 1 98.31 96 MET A O 1
ATOM 805 N N . ILE A 1 97 ? 4.027 -6.617 -11.359 1 98 97 ILE A N 1
ATOM 806 C CA . ILE A 1 97 ? 5.062 -5.883 -10.641 1 98 97 ILE A CA 1
ATOM 807 C C . ILE A 1 97 ? 4.934 -4.391 -10.93 1 98 97 ILE A C 1
ATOM 809 O O . ILE A 1 97 ? 5.012 -3.564 -10.016 1 98 97 ILE A O 1
ATOM 813 N N . GLY A 1 98 ? 4.758 -4.074 -12.203 1 96.56 98 GLY A N 1
ATOM 814 C CA . GLY A 1 98 ? 4.535 -2.684 -12.562 1 96.56 98 GLY A CA 1
ATOM 815 C C . GLY A 1 98 ? 3.348 -2.062 -11.859 1 96.56 98 GLY A C 1
ATOM 816 O O . GLY A 1 98 ? 3.42 -0.923 -11.391 1 96.56 98 GLY A O 1
ATOM 817 N N . PHE A 1 99 ? 2.305 -2.756 -11.773 1 96.62 99 PHE A N 1
ATOM 818 C CA . PHE A 1 99 ? 1.093 -2.25 -11.133 1 96.62 99 PHE A CA 1
ATOM 819 C C . PHE A 1 99 ? 1.316 -2.033 -9.648 1 96.62 99 PHE A C 1
ATOM 821 O O . PHE A 1 99 ? 0.847 -1.044 -9.078 1 96.62 99 PHE A O 1
ATOM 828 N N . ARG A 1 100 ? 1.918 -2.982 -9.008 1 96.19 100 ARG A N 1
ATOM 829 C CA . ARG A 1 100 ? 2.254 -2.812 -7.602 1 96.19 100 ARG A CA 1
ATOM 830 C C . ARG A 1 100 ? 3.037 -1.524 -7.375 1 96.19 100 ARG A C 1
ATOM 832 O O . ARG A 1 100 ? 2.807 -0.815 -6.395 1 96.19 100 ARG A O 1
ATOM 839 N N . ASN A 1 101 ? 3.996 -1.23 -8.258 1 93.56 101 ASN A N 1
ATOM 840 C CA . ASN A 1 101 ? 4.777 -0.001 -8.156 1 93.56 101 ASN A CA 1
ATOM 841 C C . ASN A 1 101 ? 3.883 1.235 -8.219 1 93.56 101 ASN A C 1
ATOM 843 O O . ASN A 1 101 ? 4.125 2.215 -7.512 1 93.56 101 ASN A O 1
ATOM 847 N N . ILE A 1 102 ? 2.93 1.146 -9.031 1 94.56 102 ILE A N 1
ATOM 848 C CA . ILE A 1 102 ? 1.971 2.24 -9.125 1 94.56 102 ILE A CA 1
ATOM 849 C C . ILE A 1 102 ? 1.225 2.387 -7.797 1 94.56 102 ILE A C 1
ATOM 851 O O . ILE A 1 102 ? 1.071 3.498 -7.285 1 94.56 102 ILE A O 1
ATOM 855 N N . LEU A 1 103 ? 0.758 1.313 -7.176 1 95.69 103 LEU A N 1
ATOM 856 C CA . LEU A 1 103 ? 0.001 1.325 -5.93 1 95.69 103 LEU A CA 1
ATOM 857 C C . LEU A 1 103 ? 0.842 1.887 -4.785 1 95.69 103 LEU A C 1
ATOM 859 O O . LEU A 1 103 ? 0.321 2.574 -3.906 1 95.69 103 LEU A O 1
ATOM 863 N N . VAL A 1 104 ? 2.131 1.648 -4.82 1 93.06 104 VAL A N 1
ATOM 864 C CA . VAL A 1 104 ? 2.986 1.988 -3.689 1 93.06 104 VAL A CA 1
ATOM 865 C C . VAL A 1 104 ? 3.582 3.381 -3.891 1 93.06 104 VAL A C 1
ATOM 867 O O . VAL A 1 104 ? 3.695 4.156 -2.939 1 93.06 104 VAL A O 1
ATOM 870 N N . HIS A 1 105 ? 3.885 3.844 -5.16 1 87.5 105 HIS A N 1
ATOM 871 C CA . HIS A 1 105 ? 4.668 5.062 -5.352 1 87.5 105 HIS A CA 1
ATOM 872 C C . HIS A 1 105 ? 3.873 6.109 -6.121 1 87.5 105 HIS A C 1
ATOM 874 O O . HIS A 1 105 ? 4.164 7.305 -6.031 1 87.5 105 HIS A O 1
ATOM 880 N N . ASP A 1 106 ? 2.932 5.707 -6.953 1 86.12 106 ASP A N 1
ATOM 881 C CA . ASP A 1 106 ? 2.213 6.652 -7.801 1 86.12 106 ASP A CA 1
ATOM 882 C C . ASP A 1 106 ? 0.767 6.812 -7.34 1 86.12 106 ASP A C 1
ATOM 884 O O . ASP A 1 106 ? -0.161 6.715 -8.148 1 86.12 106 ASP A O 1
ATOM 888 N N . TYR A 1 107 ? 0.581 7.195 -6.094 1 81.5 107 TYR A N 1
ATOM 889 C CA . TYR A 1 107 ? -0.712 7.156 -5.418 1 81.5 107 TYR A CA 1
ATOM 890 C C . TYR A 1 107 ? -1.633 8.258 -5.934 1 81.5 107 TYR A C 1
ATOM 892 O O . TYR A 1 107 ? -2.854 8.164 -5.789 1 81.5 107 TYR A O 1
ATOM 900 N N . LEU A 1 108 ? -1.146 9.258 -6.574 1 80.88 108 LEU A N 1
ATOM 901 C CA . LEU A 1 108 ? -1.957 10.391 -7.016 1 80.88 108 LEU A CA 1
ATOM 902 C C . LEU A 1 108 ? -2.711 10.047 -8.297 1 80.88 108 LEU A C 1
ATOM 904 O O . LEU A 1 108 ? -3.666 10.734 -8.664 1 80.88 108 LEU A O 1
ATOM 908 N N . ASP A 1 109 ? -2.406 8.977 -8.906 1 83.94 109 ASP A N 1
ATOM 909 C CA . ASP A 1 109 ? -2.945 8.711 -10.242 1 83.94 109 ASP A CA 1
ATOM 910 C C . ASP A 1 109 ? -3.418 7.27 -10.359 1 83.94 109 ASP A C 1
ATOM 912 O O . ASP A 1 109 ? -3.197 6.621 -11.391 1 83.94 109 ASP A O 1
ATOM 916 N N . ILE A 1 110 ? -4.027 6.859 -9.336 1 92.56 110 ILE A N 1
ATOM 917 C CA . ILE A 1 110 ? -4.531 5.492 -9.438 1 92.56 110 ILE A CA 1
ATOM 918 C C . ILE A 1 110 ? -5.844 5.48 -10.219 1 92.56 110 ILE A C 1
ATOM 920 O O . ILE A 1 110 ? -6.781 6.203 -9.883 1 92.56 110 ILE A O 1
ATOM 924 N N . ASP A 1 111 ? -5.879 4.77 -11.297 1 95.31 111 ASP A N 1
ATOM 925 C CA . ASP A 1 111 ? -7.082 4.574 -12.102 1 95.31 111 ASP A CA 1
ATOM 926 C C . ASP A 1 111 ? -7.91 3.402 -11.578 1 95.31 111 ASP A C 1
ATOM 928 O O . ASP A 1 111 ? -7.613 2.244 -11.875 1 95.31 111 ASP A O 1
ATOM 932 N N . ARG A 1 112 ? -9 3.727 -10.953 1 96.69 112 ARG A N 1
ATOM 933 C CA . ARG A 1 112 ? -9.789 2.693 -10.297 1 96.69 112 ARG A CA 1
ATOM 934 C C . ARG A 1 112 ? -10.523 1.825 -11.312 1 96.69 112 ARG A C 1
ATOM 936 O O . ARG A 1 112 ? -10.906 0.695 -11.016 1 96.69 112 ARG A O 1
ATOM 943 N N . HIS A 1 113 ? -10.695 2.354 -12.562 1 97.69 113 HIS A N 1
ATOM 944 C CA . HIS A 1 113 ? -11.195 1.497 -13.633 1 97.69 113 HIS A CA 1
ATOM 945 C C . HIS A 1 113 ? -10.211 0.372 -13.938 1 97.69 113 HIS A C 1
ATOM 947 O O . HIS A 1 113 ? -10.625 -0.761 -14.203 1 97.69 113 HIS A O 1
ATOM 953 N N . GLN A 1 114 ? -8.992 0.72 -13.906 1 97.38 114 GLN A N 1
ATOM 954 C CA . GLN A 1 114 ? -7.957 -0.287 -14.125 1 97.38 114 GLN A CA 1
ATOM 955 C C . GLN A 1 114 ? -7.949 -1.323 -13.008 1 97.38 114 GLN A C 1
ATOM 957 O O . GLN A 1 114 ? -7.801 -2.52 -13.266 1 97.38 114 GLN A O 1
ATOM 962 N N . VAL A 1 115 ? -8.109 -0.883 -11.773 1 98.44 115 VAL A N 1
ATOM 963 C CA . VAL A 1 115 ? -8.18 -1.796 -10.641 1 98.44 115 VAL A CA 1
ATOM 964 C C . VAL A 1 115 ? -9.328 -2.787 -10.844 1 98.44 115 VAL A C 1
ATOM 966 O O . VAL A 1 115 ? -9.148 -3.996 -10.68 1 98.44 115 VAL A O 1
ATOM 969 N N . TYR A 1 116 ? -10.391 -2.248 -11.297 1 98.69 116 TYR A N 1
ATOM 970 C CA . TYR A 1 116 ? -11.562 -3.08 -11.531 1 98.69 116 TYR A CA 1
ATOM 971 C C . TYR A 1 116 ? -11.312 -4.074 -12.656 1 98.69 116 TYR A C 1
ATOM 973 O O . TYR A 1 116 ? -11.695 -5.242 -12.562 1 98.69 116 TYR A O 1
ATOM 981 N N . GLN A 1 117 ? -10.703 -3.637 -13.68 1 98.31 117 GLN A N 1
ATOM 982 C CA . GLN A 1 117 ? -10.406 -4.52 -14.797 1 98.31 117 GLN A CA 1
ATOM 983 C C . GLN A 1 117 ? -9.492 -5.668 -14.375 1 98.31 117 GLN A C 1
ATOM 985 O O . GLN A 1 117 ? -9.656 -6.797 -14.836 1 98.31 117 GLN A O 1
ATOM 990 N N . ILE A 1 118 ? -8.602 -5.402 -13.523 1 98.25 118 ILE A N 1
ATOM 991 C CA . ILE A 1 118 ? -7.723 -6.449 -13.016 1 98.25 118 ILE A CA 1
ATOM 992 C C . ILE A 1 118 ? -8.531 -7.473 -12.227 1 98.25 118 ILE A C 1
ATOM 994 O O . ILE A 1 118 ? -8.375 -8.68 -12.414 1 98.25 118 ILE A O 1
ATOM 998 N N . LEU A 1 119 ? -9.438 -7.023 -11.398 1 98.38 119 LEU A N 1
ATOM 999 C CA . LEU A 1 119 ? -10.305 -7.914 -10.641 1 98.38 119 LEU A CA 1
ATOM 1000 C C . LEU A 1 119 ? -11.102 -8.82 -11.57 1 98.38 119 LEU A C 1
ATOM 1002 O O . LEU A 1 119 ? -11.242 -10.016 -11.297 1 98.38 119 LEU A O 1
ATOM 1006 N N . GLN A 1 120 ? -11.484 -8.258 -12.68 1 98.44 120 GLN A N 1
ATOM 1007 C CA . GLN A 1 120 ? -12.398 -8.969 -13.57 1 98.44 120 GLN A CA 1
ATOM 1008 C C . GLN A 1 120 ? -11.641 -9.945 -14.461 1 98.44 120 GLN A C 1
ATOM 1010 O O . GLN A 1 120 ? -12.148 -11.023 -14.789 1 98.44 120 GLN A O 1
ATOM 1015 N N . ASN A 1 121 ? -10.398 -9.578 -14.766 1 98 121 ASN A N 1
ATOM 1016 C CA . ASN A 1 121 ? -9.844 -10.266 -15.93 1 98 121 ASN A CA 1
ATOM 1017 C C . ASN A 1 121 ? -8.484 -10.891 -15.609 1 98 121 ASN A C 1
ATOM 1019 O O . ASN A 1 121 ? -7.957 -11.672 -16.406 1 98 121 ASN A O 1
ATOM 1023 N N . HIS A 1 122 ? -7.957 -10.602 -14.43 1 98 122 HIS A N 1
ATOM 1024 C CA . HIS A 1 122 ? -6.559 -11 -14.289 1 98 122 HIS A CA 1
ATOM 1025 C C . HIS A 1 122 ? -6.328 -11.75 -12.984 1 98 122 HIS A C 1
ATOM 1027 O O . HIS A 1 122 ? -5.195 -12.117 -12.664 1 98 122 HIS A O 1
ATOM 1033 N N . LEU A 1 123 ? -7.332 -12.055 -12.164 1 98.31 123 LEU A N 1
ATOM 1034 C CA . LEU A 1 123 ? -7.133 -12.789 -10.914 1 98.31 123 LEU A CA 1
ATOM 1035 C C . LEU A 1 123 ? -6.66 -14.211 -11.188 1 98.31 123 LEU A C 1
ATOM 1037 O O . LEU A 1 123 ? -5.961 -14.805 -10.367 1 98.31 123 LEU A O 1
ATOM 1041 N N . GLU A 1 124 ? -6.984 -14.711 -12.352 1 97.62 124 GLU A N 1
ATOM 1042 C CA . GLU A 1 124 ? -6.559 -16.062 -12.711 1 97.62 124 GLU A CA 1
ATOM 1043 C C . GLU A 1 124 ? -5.039 -16.141 -12.836 1 97.62 124 GLU A C 1
ATOM 1045 O O . GLU A 1 124 ? -4.453 -17.203 -12.625 1 97.62 124 GLU A O 1
ATOM 1050 N N . ASP A 1 125 ? -4.391 -15.062 -13.242 1 97.88 125 ASP A N 1
ATOM 1051 C CA . ASP A 1 125 ? -2.932 -15.039 -13.281 1 97.88 125 ASP A CA 1
ATOM 1052 C C . ASP A 1 125 ? -2.34 -15.32 -11.906 1 97.88 125 ASP A C 1
ATOM 1054 O O . ASP A 1 125 ? -1.384 -16.094 -11.781 1 97.88 125 ASP A O 1
ATOM 1058 N N . PHE A 1 126 ? -2.938 -14.75 -10.883 1 98.44 126 PHE A N 1
ATOM 1059 C CA . PHE A 1 126 ? -2.504 -14.977 -9.508 1 98.44 126 PHE A CA 1
ATOM 1060 C C . PHE A 1 126 ? -2.717 -16.438 -9.109 1 98.44 126 PHE A C 1
ATOM 1062 O O . PHE A 1 126 ? -1.837 -17.047 -8.508 1 98.44 126 PHE A O 1
ATOM 1069 N N . ASP A 1 127 ? -3.844 -16.906 -9.5 1 98.12 127 ASP A N 1
ATOM 1070 C CA . ASP A 1 127 ? -4.168 -18.297 -9.18 1 98.12 127 ASP A CA 1
ATOM 1071 C C . ASP A 1 127 ? -3.162 -19.266 -9.812 1 98.12 127 ASP A C 1
ATOM 1073 O O . ASP A 1 127 ? -2.744 -20.234 -9.18 1 98.12 127 ASP A O 1
ATOM 1077 N N . GLN A 1 128 ? -2.857 -18.984 -10.992 1 98.12 128 GLN A N 1
ATOM 1078 C CA . GLN A 1 128 ? -1.904 -19.828 -11.703 1 98.12 128 GLN A CA 1
ATOM 1079 C C . GLN A 1 128 ? -0.539 -19.812 -11.023 1 98.12 128 GLN A C 1
ATOM 1081 O O . GLN A 1 128 ? 0.072 -20.859 -10.82 1 98.12 128 GLN A O 1
ATOM 1086 N N . ILE A 1 129 ? -0.078 -18.656 -10.68 1 98.44 129 ILE A N 1
ATOM 1087 C CA . ILE A 1 129 ? 1.212 -18.531 -10.016 1 98.44 129 ILE A CA 1
ATOM 1088 C C . ILE A 1 129 ? 1.167 -19.25 -8.664 1 98.44 129 ILE A C 1
ATOM 1090 O O . ILE A 1 129 ? 2.09 -19.984 -8.312 1 98.44 129 ILE A O 1
ATOM 1094 N N . ARG A 1 130 ? 0.094 -19 -7.941 1 97.81 130 ARG A N 1
ATOM 1095 C CA . ARG A 1 130 ? -0.081 -19.672 -6.66 1 97.81 130 ARG A CA 1
ATOM 1096 C C . ARG A 1 130 ? 0.005 -21.188 -6.824 1 97.81 130 ARG A C 1
ATOM 1098 O O . ARG A 1 130 ? 0.647 -21.875 -6.02 1 97.81 130 ARG A O 1
ATOM 1105 N N . SER A 1 131 ? -0.655 -21.734 -7.832 1 97.44 131 SER A N 1
ATOM 1106 C CA . SER A 1 131 ? -0.659 -23.172 -8.086 1 97.44 131 SER A CA 1
ATOM 1107 C C . SER A 1 131 ? 0.747 -23.688 -8.383 1 97.44 131 SER A C 1
ATOM 1109 O O . SER A 1 131 ? 1.133 -24.75 -7.914 1 97.44 131 SER A O 1
ATOM 1111 N N . ILE A 1 132 ? 1.495 -22.969 -9.102 1 97.19 132 ILE A N 1
ATOM 1112 C CA . ILE A 1 132 ? 2.875 -23.328 -9.398 1 97.19 132 ILE A CA 1
ATOM 1113 C C . ILE A 1 132 ? 3.693 -23.359 -8.109 1 97.19 132 ILE A C 1
ATOM 1115 O O . ILE A 1 132 ? 4.438 -24.312 -7.863 1 97.19 132 ILE A O 1
ATOM 1119 N N . PHE A 1 133 ? 3.529 -22.328 -7.309 1 97.06 133 PHE A N 1
ATOM 1120 C CA . PHE A 1 133 ? 4.262 -22.25 -6.051 1 97.06 133 PHE A CA 1
ATOM 1121 C C . PHE A 1 133 ? 3.887 -23.406 -5.129 1 97.06 133 PHE A C 1
ATOM 1123 O O . PHE A 1 133 ? 4.738 -23.938 -4.418 1 97.06 133 PHE A O 1
ATOM 1130 N N . ALA A 1 134 ? 2.598 -23.797 -5.141 1 95.69 134 ALA A N 1
ATOM 1131 C CA . ALA A 1 134 ? 2.092 -24.844 -4.258 1 95.69 134 ALA A CA 1
ATOM 1132 C C . ALA A 1 134 ? 2.752 -26.188 -4.559 1 95.69 134 ALA A C 1
ATOM 1134 O O . ALA A 1 134 ? 2.789 -27.062 -3.707 1 95.69 134 ALA A O 1
ATOM 1135 N N . GLN A 1 135 ? 3.338 -26.312 -5.719 1 94.62 135 GLN A N 1
ATOM 1136 C CA . GLN A 1 135 ? 3.992 -27.547 -6.109 1 94.62 135 GLN A CA 1
ATOM 1137 C C . GLN A 1 135 ? 5.309 -27.75 -5.363 1 94.62 135 GLN A C 1
ATOM 1139 O O . GLN A 1 135 ? 5.875 -28.844 -5.359 1 94.62 135 GLN A O 1
ATOM 1144 N N . PHE A 1 136 ? 5.797 -26.75 -4.793 1 91.69 136 PHE A N 1
ATOM 1145 C CA . PHE A 1 136 ? 7.074 -26.828 -4.098 1 91.69 136 PHE A CA 1
ATOM 1146 C C . PHE A 1 136 ? 6.867 -27.141 -2.621 1 91.69 136 PHE A C 1
ATOM 1148 O O . PHE A 1 136 ? 7.832 -27.219 -1.856 1 91.69 136 PHE A O 1
ATOM 1155 N N . LEU A 1 137 ? 5.609 -27.188 -2.244 1 86.31 137 LEU A N 1
ATOM 1156 C CA . LEU A 1 137 ? 5.324 -27.578 -0.871 1 86.31 137 LEU A CA 1
ATOM 1157 C C . LEU A 1 137 ? 5.277 -29.094 -0.747 1 86.31 137 LEU A C 1
ATOM 1159 O O . LEU A 1 137 ? 4.938 -29.797 -1.707 1 86.31 137 LEU A O 1
ATOM 1163 N N . MET B 1 1 ? 4.691 29.75 -8.18 1 46.62 1 MET B N 1
ATOM 1164 C CA . MET B 1 1 ? 3.262 29.562 -8.406 1 46.62 1 MET B CA 1
ATOM 1165 C C . MET B 1 1 ? 2.934 28.078 -8.531 1 46.62 1 MET B C 1
ATOM 1167 O O . MET B 1 1 ? 1.888 27.625 -8.062 1 46.62 1 MET B O 1
ATOM 1171 N N . VAL B 1 2 ? 3.869 27.266 -9.266 1 51.69 2 VAL B N 1
ATOM 1172 C CA . VAL B 1 2 ? 3.822 25.859 -9.617 1 51.69 2 VAL B CA 1
ATOM 1173 C C . VAL B 1 2 ? 3.85 25 -8.352 1 51.69 2 VAL B C 1
ATOM 1175 O O . VAL B 1 2 ? 3.115 24.016 -8.242 1 51.69 2 VAL B O 1
ATOM 1178 N N . ARG B 1 3 ? 4.324 25.656 -7.211 1 71.88 3 ARG B N 1
ATOM 1179 C CA . ARG B 1 3 ? 4.527 24.906 -5.977 1 71.88 3 ARG B CA 1
ATOM 1180 C C . ARG B 1 3 ? 3.234 24.812 -5.172 1 71.88 3 ARG B C 1
ATOM 1182 O O . ARG B 1 3 ? 2.904 23.75 -4.633 1 71.88 3 ARG B O 1
ATOM 1189 N N . VAL B 1 4 ? 2.35 25.828 -5.504 1 80.5 4 VAL B N 1
ATOM 1190 C CA . VAL B 1 4 ? 1.105 25.875 -4.746 1 80.5 4 VAL B CA 1
ATOM 1191 C C . VAL B 1 4 ? 0.117 24.859 -5.305 1 80.5 4 VAL B C 1
ATOM 1193 O O . VAL B 1 4 ? -0.626 24.234 -4.547 1 80.5 4 VAL B O 1
ATOM 1196 N N . GLU B 1 5 ? 0.252 24.719 -6.609 1 83.56 5 GLU B N 1
ATOM 1197 C CA . GLU B 1 5 ? -0.68 23.781 -7.238 1 83.56 5 GLU B CA 1
ATOM 1198 C C . GLU B 1 5 ? -0.372 22.344 -6.84 1 83.56 5 GLU B C 1
ATOM 1200 O O . GLU B 1 5 ? -1.285 21.547 -6.637 1 83.56 5 GLU B O 1
ATOM 1205 N N . VAL B 1 6 ? 0.881 22.109 -6.715 1 83.44 6 VAL B N 1
ATOM 1206 C CA . VAL B 1 6 ? 1.313 20.766 -6.312 1 83.44 6 VAL B CA 1
ATOM 1207 C C . VAL B 1 6 ? 0.856 20.484 -4.883 1 83.44 6 VAL B C 1
ATOM 1209 O O . VAL B 1 6 ? 0.341 19.406 -4.59 1 83.44 6 VAL B O 1
ATOM 1212 N N . LEU B 1 7 ? 0.928 21.453 -4.105 1 91.19 7 LEU B N 1
ATOM 1213 C CA . LEU B 1 7 ? 0.515 21.312 -2.715 1 91.19 7 LEU B CA 1
ATOM 1214 C C . LEU B 1 7 ? -0.998 21.156 -2.609 1 91.19 7 LEU B C 1
ATOM 1216 O O . LEU B 1 7 ? -1.489 20.344 -1.815 1 91.19 7 LEU B O 1
ATOM 1220 N N . ARG B 1 8 ? -1.704 21.906 -3.432 1 93.06 8 ARG B N 1
ATOM 1221 C CA . ARG B 1 8 ? -3.162 21.906 -3.379 1 93.06 8 ARG B CA 1
ATOM 1222 C C . ARG B 1 8 ? -3.721 20.531 -3.752 1 93.06 8 ARG B C 1
ATOM 1224 O O . ARG B 1 8 ? -4.609 20.016 -3.074 1 93.06 8 ARG B O 1
ATOM 1231 N N . LYS B 1 9 ? -3.16 20 -4.777 1 92.81 9 LYS B N 1
ATOM 1232 C CA . LYS B 1 9 ? -3.641 18.703 -5.234 1 92.81 9 LYS B CA 1
ATOM 1233 C C . LYS B 1 9 ? -3.441 17.625 -4.164 1 92.81 9 LYS B C 1
ATOM 1235 O O . LYS B 1 9 ? -4.348 16.844 -3.889 1 92.81 9 LYS B O 1
ATOM 1240 N N . ARG B 1 10 ? -2.322 17.609 -3.545 1 94.44 10 ARG B N 1
ATOM 1241 C CA . ARG B 1 10 ? -2.014 16.609 -2.52 1 94.44 10 ARG B CA 1
ATOM 1242 C C . ARG B 1 10 ? -2.846 16.844 -1.264 1 94.44 10 ARG B C 1
ATOM 1244 O O . ARG B 1 10 ? -3.258 15.891 -0.599 1 94.44 10 ARG B O 1
ATOM 1251 N N . LEU B 1 11 ? -3.09 18.062 -0.99 1 96.25 11 LEU B N 1
ATOM 1252 C CA . LEU B 1 11 ? -3.918 18.391 0.168 1 96.25 11 LEU B CA 1
ATOM 1253 C C . LEU B 1 11 ? -5.359 17.938 -0.052 1 96.25 11 LEU B C 1
ATOM 1255 O O . LEU B 1 11 ? -6.02 17.469 0.88 1 96.25 11 LEU B O 1
ATOM 1259 N N . GLU B 1 12 ? -5.812 18.156 -1.233 1 95.38 12 GLU B N 1
ATOM 1260 C CA . GLU B 1 12 ? -7.156 17.688 -1.57 1 95.38 12 GLU B CA 1
ATOM 1261 C C . GLU B 1 12 ? -7.27 16.172 -1.451 1 95.38 12 GLU B C 1
ATOM 1263 O O . GLU B 1 12 ? -8.258 15.656 -0.919 1 95.38 12 GLU B O 1
ATOM 1268 N N . LYS B 1 13 ? -6.285 15.508 -1.93 1 95.88 13 LYS B N 1
ATOM 1269 C CA . LYS B 1 13 ? -6.273 14.055 -1.804 1 95.88 13 LYS B CA 1
ATOM 1270 C C . LYS B 1 13 ? -6.227 13.633 -0.339 1 95.88 13 LYS B C 1
ATOM 1272 O O . LYS B 1 13 ? -6.949 12.719 0.072 1 95.88 13 LYS B O 1
ATOM 1277 N N . LEU B 1 14 ? -5.395 14.273 0.406 1 97.25 14 LEU B N 1
ATOM 1278 C CA . LEU B 1 14 ? -5.312 13.977 1.832 1 97.25 14 LEU B CA 1
ATOM 1279 C C . LEU B 1 14 ? -6.672 14.148 2.504 1 97.25 14 LEU B C 1
ATOM 1281 O O . LEU B 1 14 ? -7.082 13.312 3.309 1 97.25 14 LEU B O 1
ATOM 1285 N N . GLU B 1 15 ? -7.371 15.203 2.164 1 97.19 15 GLU B N 1
ATOM 1286 C CA . GLU B 1 15 ? -8.695 15.453 2.723 1 97.19 15 GLU B CA 1
ATOM 1287 C C . GLU B 1 15 ? -9.664 14.32 2.373 1 97.19 15 GLU B C 1
ATOM 1289 O O . GLU B 1 15 ? -10.422 13.859 3.229 1 97.19 15 GLU B O 1
ATOM 1294 N N . GLU B 1 16 ? -9.578 13.93 1.18 1 96.81 16 GLU B N 1
ATOM 1295 C CA . GLU B 1 16 ? -10.422 12.82 0.741 1 96.81 16 GLU B CA 1
ATOM 1296 C C . GLU B 1 16 ? -10.125 11.555 1.54 1 96.81 16 GLU B C 1
ATOM 1298 O O . GLU B 1 16 ? -11.047 10.867 1.996 1 96.81 16 GLU B O 1
ATOM 1303 N N . TYR B 1 17 ? -8.883 11.211 1.723 1 97.94 17 TYR B N 1
ATOM 1304 C CA . TYR B 1 17 ? -8.484 10.016 2.459 1 97.94 17 TYR B CA 1
ATOM 1305 C C . TYR B 1 17 ? -8.945 10.094 3.91 1 97.94 17 TYR B C 1
ATOM 1307 O O . TYR B 1 17 ? -9.43 9.102 4.465 1 97.94 17 TYR B O 1
ATOM 1315 N N . LEU B 1 18 ? -8.805 11.273 4.449 1 98.56 18 LEU B N 1
ATOM 1316 C CA . LEU B 1 18 ? -9.195 11.438 5.848 1 98.56 18 LEU B CA 1
ATOM 1317 C C . LEU B 1 18 ? -10.703 11.305 6.012 1 98.56 18 LEU B C 1
ATOM 1319 O O . LEU B 1 18 ? -11.18 10.766 7.012 1 98.56 18 LEU B O 1
ATOM 1323 N N . GLN B 1 19 ? -11.461 11.789 5.043 1 98.5 19 GLN B N 1
ATOM 1324 C CA . GLN B 1 19 ? -12.914 11.625 5.098 1 98.5 19 GLN B CA 1
ATOM 1325 C C . GLN B 1 19 ? -13.297 10.148 5.09 1 98.5 19 GLN B C 1
ATOM 1327 O O . GLN B 1 19 ? -14.172 9.719 5.848 1 98.5 19 GLN B O 1
ATOM 1332 N N . ILE B 1 20 ? -12.648 9.422 4.27 1 98.56 20 ILE B N 1
ATOM 1333 C CA . ILE B 1 20 ? -12.898 7.984 4.195 1 98.56 20 ILE B CA 1
ATOM 1334 C C . ILE B 1 20 ? -12.547 7.328 5.527 1 98.56 20 ILE B C 1
ATOM 1336 O O . ILE B 1 20 ? -13.32 6.527 6.055 1 98.56 20 ILE B O 1
ATOM 1340 N N . LEU B 1 21 ? -11.43 7.656 6.09 1 98.88 21 LEU B N 1
ATOM 1341 C CA . LEU B 1 21 ? -10.945 7.055 7.328 1 98.88 21 LEU B CA 1
ATOM 1342 C C . LEU B 1 21 ? -11.859 7.41 8.5 1 98.88 21 LEU B C 1
ATOM 1344 O O . LEU B 1 21 ? -12.125 6.574 9.367 1 98.88 21 LEU B O 1
ATOM 1348 N N . HIS B 1 22 ? -12.328 8.672 8.5 1 98.75 22 HIS B N 1
ATOM 1349 C CA . HIS B 1 22 ? -13.258 9.078 9.547 1 98.75 22 HIS B CA 1
ATOM 1350 C C . HIS B 1 22 ? -14.555 8.281 9.469 1 98.75 22 HIS B C 1
ATOM 1352 O O . HIS B 1 22 ? -15.141 7.938 10.5 1 98.75 22 HIS B O 1
ATOM 1358 N N . ARG B 1 23 ? -14.992 8.008 8.305 1 98.44 23 ARG B N 1
ATOM 1359 C CA . ARG B 1 23 ? -16.172 7.184 8.148 1 98.44 23 ARG B CA 1
ATOM 1360 C C . ARG B 1 23 ? -15.93 5.762 8.648 1 98.44 23 ARG B C 1
ATOM 1362 O O . ARG B 1 23 ? -16.781 5.184 9.336 1 98.44 23 ARG B O 1
ATOM 1369 N N . LEU B 1 24 ? -14.797 5.234 8.336 1 98.69 24 LEU B N 1
ATOM 1370 C CA . LEU B 1 24 ? -14.445 3.883 8.75 1 98.69 24 LEU B CA 1
ATOM 1371 C C . LEU B 1 24 ? -14.344 3.789 10.273 1 98.69 24 LEU B C 1
ATOM 1373 O O . LEU B 1 24 ? -14.57 2.723 10.844 1 98.69 24 LEU B O 1
ATOM 1377 N N . ARG B 1 25 ? -13.992 4.875 10.875 1 98.38 25 ARG B N 1
ATOM 1378 C CA . ARG B 1 25 ? -13.852 4.941 12.32 1 98.38 25 ARG B CA 1
ATOM 1379 C C . ARG B 1 25 ? -15.156 4.566 13.016 1 98.38 25 ARG B C 1
ATOM 1381 O O . ARG B 1 25 ? -15.148 4.086 14.156 1 98.38 25 ARG B O 1
ATOM 1388 N N . GLU B 1 26 ? -16.234 4.777 12.383 1 98.31 26 GLU B N 1
ATOM 1389 C CA . GLU B 1 26 ? -17.547 4.543 12.969 1 98.31 26 GLU B CA 1
ATOM 1390 C C . GLU B 1 26 ? -17.875 3.053 13.016 1 98.31 26 GLU B C 1
ATOM 1392 O O . GLU B 1 26 ? -18.891 2.648 13.602 1 98.31 26 GLU B O 1
ATOM 1397 N N . THR B 1 27 ? -17.031 2.254 12.453 1 98.25 27 THR B N 1
ATOM 1398 C CA . THR B 1 27 ? -17.266 0.814 12.406 1 98.25 27 THR B CA 1
ATOM 1399 C C . THR B 1 27 ? -16.922 0.165 13.742 1 98.25 27 THR B C 1
ATOM 1401 O O . THR B 1 27 ? -15.828 0.345 14.266 1 98.25 27 THR B O 1
ATOM 1404 N N . PRO B 1 28 ? -17.859 -0.643 14.32 1 98.56 28 PRO B N 1
ATOM 1405 C CA . PRO B 1 28 ? -17.531 -1.373 15.547 1 98.56 28 PRO B CA 1
ATOM 1406 C C . PRO B 1 28 ? -16.359 -2.326 15.367 1 98.56 28 PRO B C 1
ATOM 1408 O O . PRO B 1 28 ? -16.188 -2.916 14.297 1 98.56 28 PRO B O 1
ATOM 1411 N N . LEU B 1 29 ? -15.602 -2.525 16.453 1 98.31 29 LEU B N 1
ATOM 1412 C CA . LEU B 1 29 ? -14.359 -3.293 16.406 1 98.31 29 LEU B CA 1
ATOM 1413 C C . LEU B 1 29 ? -14.594 -4.684 15.836 1 98.31 29 LEU B C 1
ATOM 1415 O O . LEU B 1 29 ? -13.867 -5.125 14.945 1 98.31 29 LEU B O 1
ATOM 1419 N N . ALA B 1 30 ? -15.602 -5.359 16.266 1 98.31 30 ALA B N 1
ATOM 1420 C CA . ALA B 1 30 ? -15.859 -6.73 15.844 1 98.31 30 ALA B CA 1
ATOM 1421 C C . ALA B 1 30 ? -16.125 -6.793 14.344 1 98.31 30 ALA B C 1
ATOM 1423 O O . ALA B 1 30 ? -15.586 -7.656 13.648 1 98.31 30 ALA B O 1
ATOM 1424 N N . THR B 1 31 ? -16.922 -5.855 13.836 1 98.38 31 THR B N 1
ATOM 1425 C CA . THR B 1 31 ? -17.219 -5.777 12.406 1 98.38 31 THR B CA 1
ATOM 1426 C C . THR B 1 31 ? -15.969 -5.441 11.609 1 98.38 31 THR B C 1
ATOM 1428 O O . THR B 1 31 ? -15.727 -6.016 10.547 1 98.38 31 THR B O 1
ATOM 1431 N N . PHE B 1 32 ? -15.211 -4.59 12.195 1 98.62 32 PHE B N 1
ATOM 1432 C CA . PHE B 1 32 ? -13.984 -4.148 11.539 1 98.62 32 PHE B CA 1
ATOM 1433 C C . PHE B 1 32 ? -13.023 -5.312 11.344 1 98.62 32 PHE B C 1
ATOM 1435 O O . PHE B 1 32 ? -12.516 -5.539 10.242 1 98.62 32 PHE B O 1
ATOM 1442 N N . LEU B 1 33 ? -12.852 -6.109 12.312 1 97.94 33 LEU B N 1
ATOM 1443 C CA . LEU B 1 33 ? -11.844 -7.16 12.32 1 97.94 33 LEU B CA 1
ATOM 1444 C C . LEU B 1 33 ? -12.281 -8.336 11.445 1 97.94 33 LEU B C 1
ATOM 1446 O O . LEU B 1 33 ? -11.453 -9.117 10.984 1 97.94 33 LEU B O 1
ATOM 1450 N N . GLU B 1 34 ? -13.57 -8.422 11.125 1 97.81 34 GLU B N 1
ATOM 1451 C CA . GLU B 1 34 ? -14.078 -9.578 10.391 1 97.81 34 GLU B CA 1
ATOM 1452 C C . GLU B 1 34 ? -14.352 -9.219 8.93 1 97.81 34 GLU B C 1
ATOM 1454 O O . GLU B 1 34 ? -14.711 -10.086 8.133 1 97.81 34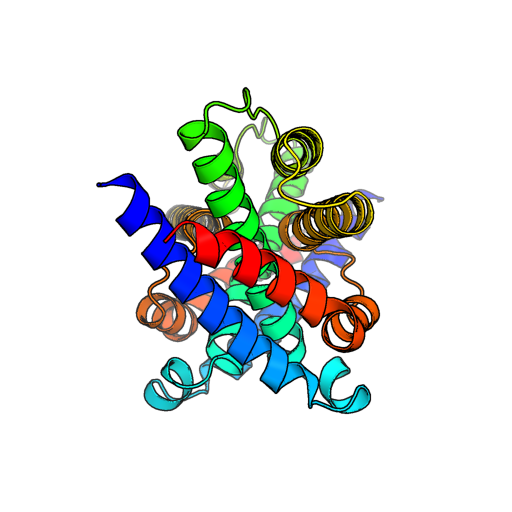 GLU B O 1
ATOM 1459 N N . ASN B 1 35 ? -14.156 -7.988 8.617 1 98.31 35 ASN B N 1
ATOM 1460 C CA . ASN B 1 35 ? -14.531 -7.527 7.281 1 98.31 35 ASN B CA 1
ATOM 1461 C C . ASN B 1 35 ? -13.32 -6.992 6.52 1 98.31 35 ASN B C 1
ATOM 1463 O O . ASN B 1 35 ? -12.93 -5.836 6.703 1 98.31 35 ASN B O 1
ATOM 1467 N N . PRO B 1 36 ? -12.836 -7.738 5.625 1 98.12 36 PRO B N 1
ATOM 1468 C CA . PRO B 1 36 ? -11.617 -7.336 4.91 1 98.12 36 PRO B CA 1
ATOM 1469 C C . PRO B 1 36 ? -11.82 -6.078 4.066 1 98.12 36 PRO B C 1
ATOM 1471 O O . PRO B 1 36 ? -10.859 -5.363 3.781 1 98.12 36 PRO B O 1
ATOM 1474 N N . GLU B 1 37 ? -13.031 -5.832 3.666 1 98.44 37 GLU B N 1
ATOM 1475 C CA . GLU B 1 37 ? -13.266 -4.59 2.936 1 98.44 37 GLU B CA 1
ATOM 1476 C C . GLU B 1 37 ? -13.039 -3.371 3.828 1 98.44 37 GLU B C 1
ATOM 1478 O O . GLU B 1 37 ? -12.516 -2.352 3.371 1 98.44 37 GLU B O 1
ATOM 1483 N N . LYS B 1 38 ? -13.359 -3.545 5.082 1 98.5 38 LYS B N 1
ATOM 1484 C CA . LYS B 1 38 ? -13.195 -2.438 6.02 1 98.5 38 LYS B CA 1
ATOM 1485 C C . LYS B 1 38 ? -11.742 -2.275 6.438 1 98.5 38 LYS B C 1
ATOM 1487 O O . LYS B 1 38 ? -11.141 -1.217 6.234 1 98.5 38 LYS B O 1
ATOM 1492 N N . TYR B 1 39 ? -11.102 -3.371 6.949 1 98.5 39 TYR B N 1
ATOM 1493 C CA . TYR B 1 39 ? -9.75 -3.193 7.449 1 98.5 39 TYR B CA 1
ATOM 1494 C C . TYR B 1 39 ? -8.758 -3.043 6.301 1 98.5 39 TYR B C 1
ATOM 1496 O O . TYR B 1 39 ? -7.75 -2.34 6.43 1 98.5 39 TYR B O 1
ATOM 1504 N N . GLY B 1 40 ? -9.07 -3.678 5.168 1 98.44 40 GLY B N 1
ATOM 1505 C CA . GLY B 1 40 ? -8.242 -3.449 3.996 1 98.44 40 GLY B CA 1
ATOM 1506 C C . GLY B 1 40 ? -8.273 -2.012 3.51 1 98.44 40 GLY B C 1
ATOM 1507 O O . GLY B 1 40 ? -7.234 -1.435 3.184 1 98.44 40 GLY B O 1
ATOM 1508 N N . SER B 1 41 ? -9.469 -1.461 3.49 1 98.75 41 SER B N 1
ATOM 1509 C CA . SER B 1 41 ? -9.625 -0.062 3.107 1 98.75 41 SER B CA 1
ATOM 1510 C C . SER B 1 41 ? -8.922 0.863 4.094 1 98.75 41 SER B C 1
ATOM 1512 O O . SER B 1 41 ? -8.25 1.816 3.691 1 98.75 41 SER B O 1
ATOM 1514 N N . ALA B 1 42 ? -9.039 0.574 5.336 1 98.81 42 ALA B N 1
ATOM 1515 C CA . ALA B 1 42 ? -8.383 1.383 6.355 1 98.81 42 ALA B CA 1
ATOM 1516 C C . ALA B 1 42 ? -6.867 1.37 6.172 1 98.81 42 ALA B C 1
ATOM 1518 O O . ALA B 1 42 ? -6.223 2.42 6.219 1 98.81 42 ALA B O 1
ATOM 1519 N N . GLU B 1 43 ? -6.312 0.198 5.992 1 98.5 43 GLU B N 1
ATOM 1520 C CA . GLU B 1 43 ? -4.875 0.074 5.762 1 98.5 43 GLU B CA 1
ATOM 1521 C C . GLU B 1 43 ? -4.445 0.855 4.523 1 98.5 43 GLU B C 1
ATOM 1523 O O . GLU B 1 43 ? -3.447 1.578 4.559 1 98.5 43 GLU B O 1
ATOM 1528 N N . ARG B 1 44 ? -5.207 0.767 3.488 1 98.19 44 ARG B N 1
ATOM 1529 C CA . ARG B 1 44 ? -4.906 1.43 2.223 1 98.19 44 ARG B CA 1
ATOM 1530 C C . ARG B 1 44 ? -4.914 2.945 2.383 1 98.19 44 ARG B C 1
ATOM 1532 O O . ARG B 1 44 ? -3.953 3.619 2.004 1 98.19 44 ARG B O 1
ATOM 1539 N N . PHE B 1 45 ? -5.91 3.43 2.963 1 98.38 45 PHE B N 1
ATOM 1540 C CA . PHE B 1 45 ? -6.059 4.879 2.992 1 98.38 45 PHE B CA 1
ATOM 1541 C C . PHE B 1 45 ? -5.195 5.492 4.09 1 98.38 45 PHE B C 1
ATOM 1543 O O . PHE B 1 45 ? -4.797 6.656 3.998 1 98.38 45 PHE B O 1
ATOM 1550 N N . LEU B 1 46 ? -4.875 4.707 5.141 1 98.56 46 LEU B N 1
ATOM 1551 C CA . LEU B 1 46 ? -3.848 5.168 6.066 1 98.56 46 LEU B CA 1
ATOM 1552 C C . LEU B 1 46 ? -2.5 5.289 5.367 1 98.56 46 LEU B C 1
ATOM 1554 O O . LEU B 1 46 ? -1.795 6.289 5.539 1 98.56 46 LEU B O 1
ATOM 1558 N N . GLN B 1 47 ? -2.154 4.289 4.613 1 98 47 GLN B N 1
ATOM 1559 C CA . GLN B 1 47 ? -0.925 4.344 3.828 1 98 47 GLN B CA 1
ATOM 1560 C C . GLN B 1 47 ? -0.9 5.582 2.936 1 98 47 GLN B C 1
ATOM 1562 O O . GLN B 1 47 ? 0.071 6.344 2.947 1 98 47 GLN B O 1
ATOM 1567 N N . LEU B 1 48 ? -1.958 5.816 2.215 1 97.69 48 LEU B N 1
ATOM 1568 C CA . LEU B 1 48 ? -2.027 6.918 1.261 1 97.69 48 LEU B CA 1
ATOM 1569 C C . LEU B 1 48 ? -1.984 8.266 1.978 1 97.69 48 LEU B C 1
ATOM 1571 O O . LEU B 1 48 ? -1.334 9.203 1.51 1 97.69 48 LEU B O 1
ATOM 1575 N N . ALA B 1 49 ? -2.662 8.352 3.084 1 98 49 ALA B N 1
ATOM 1576 C CA . ALA B 1 49 ? -2.676 9.602 3.848 1 98 49 ALA B CA 1
ATOM 1577 C C . ALA B 1 49 ? -1.276 9.961 4.336 1 98 49 ALA B C 1
ATOM 1579 O O . ALA B 1 49 ? -0.846 11.109 4.215 1 98 49 ALA B O 1
ATOM 1580 N N . ILE B 1 50 ? -0.596 8.969 4.852 1 98.12 50 ILE B N 1
ATOM 1581 C CA . ILE B 1 50 ? 0.745 9.227 5.363 1 98.12 50 ILE B CA 1
ATOM 1582 C C . ILE B 1 50 ? 1.676 9.594 4.211 1 98.12 50 ILE B C 1
ATOM 1584 O O . ILE B 1 50 ? 2.49 10.516 4.332 1 98.12 50 ILE B O 1
ATOM 1588 N N . GLU B 1 51 ? 1.553 8.93 3.119 1 96.62 51 GLU B N 1
ATOM 1589 C CA . GLU B 1 51 ? 2.357 9.25 1.944 1 96.62 51 GLU B CA 1
ATOM 1590 C C . GLU B 1 51 ? 2.1 10.68 1.472 1 96.62 51 GLU B C 1
ATOM 1592 O O . GLU B 1 51 ? 3.039 11.406 1.138 1 96.62 51 GLU B O 1
ATOM 1597 N N . ALA B 1 52 ? 0.861 11.039 1.438 1 96.38 52 ALA B N 1
ATOM 1598 C CA . ALA B 1 52 ? 0.516 12.406 1.053 1 96.38 52 ALA B CA 1
ATOM 1599 C C . ALA B 1 52 ? 1.154 13.422 1.996 1 96.38 52 ALA B C 1
ATOM 1601 O O . ALA B 1 52 ? 1.733 14.414 1.55 1 96.38 52 ALA B O 1
ATOM 1602 N N . ILE B 1 53 ? 1.076 13.148 3.268 1 97.88 53 ILE B N 1
ATOM 1603 C CA . ILE B 1 53 ? 1.649 14.023 4.285 1 97.88 53 ILE B CA 1
ATOM 1604 C C . ILE B 1 53 ? 3.16 14.133 4.082 1 97.88 53 ILE B C 1
ATOM 1606 O O . ILE B 1 53 ? 3.713 15.234 4.059 1 97.88 53 ILE B O 1
ATOM 1610 N N . ASP B 1 54 ? 3.777 13.008 3.906 1 97.19 54 ASP B N 1
ATOM 1611 C CA . ASP B 1 54 ? 5.227 12.992 3.73 1 97.19 54 ASP B CA 1
ATOM 1612 C C . ASP B 1 54 ? 5.637 13.75 2.475 1 97.19 54 ASP B C 1
ATOM 1614 O O . ASP B 1 54 ? 6.617 14.5 2.488 1 97.19 54 ASP B O 1
ATOM 1618 N N . ASP B 1 55 ? 4.926 13.594 1.425 1 95.44 55 ASP B N 1
ATOM 1619 C CA . ASP B 1 55 ? 5.215 14.273 0.165 1 95.44 55 ASP B CA 1
ATOM 1620 C C . ASP B 1 55 ? 5.035 15.781 0.305 1 95.44 55 ASP B C 1
ATOM 1622 O O . ASP B 1 55 ? 5.895 16.562 -0.124 1 95.44 55 ASP B O 1
ATOM 1626 N N . ILE B 1 56 ? 3.9 16.156 0.859 1 96.5 56 ILE B N 1
ATOM 1627 C CA . ILE B 1 56 ? 3.641 17.578 1.065 1 96.5 56 ILE B CA 1
ATOM 1628 C C . ILE B 1 56 ? 4.73 18.188 1.948 1 96.5 56 ILE B C 1
ATOM 1630 O O . ILE B 1 56 ? 5.277 19.234 1.634 1 96.5 56 ILE B O 1
ATOM 1634 N N . GLY B 1 57 ? 5.004 17.469 3.055 1 97.44 57 GLY B N 1
ATOM 1635 C CA . GLY B 1 57 ? 6.062 17.938 3.943 1 97.44 57 GLY B CA 1
ATOM 1636 C C . GLY B 1 57 ? 7.395 18.109 3.244 1 97.44 57 GLY B C 1
ATOM 1637 O O . GLY B 1 57 ? 8.094 19.094 3.465 1 97.44 57 GLY B O 1
ATOM 1638 N N . SER B 1 58 ? 7.746 17.172 2.445 1 96.75 58 SER B N 1
ATOM 1639 C CA . SER B 1 58 ? 8.992 17.25 1.696 1 96.75 58 SER B CA 1
ATOM 1640 C C . SER B 1 58 ? 9.023 18.469 0.78 1 96.75 58 SER B C 1
ATOM 1642 O O . SER B 1 58 ? 10.031 19.172 0.699 1 96.75 58 SER B O 1
ATOM 1644 N N . HIS B 1 59 ? 7.965 18.719 0.104 1 95.75 59 HIS B N 1
ATOM 1645 C CA . HIS B 1 59 ? 7.863 19.891 -0.764 1 95.75 59 HIS B CA 1
ATOM 1646 C C . HIS B 1 59 ? 7.992 21.172 0.036 1 95.75 59 HIS B C 1
ATOM 1648 O O . HIS B 1 59 ? 8.648 22.125 -0.405 1 95.75 59 HIS B O 1
ATOM 1654 N N . LEU B 1 60 ? 7.348 21.203 1.184 1 96.12 60 LEU B N 1
ATOM 1655 C CA . LEU B 1 60 ? 7.41 22.391 2.027 1 96.12 60 LEU B CA 1
ATOM 1656 C C . LEU B 1 60 ? 8.836 22.656 2.5 1 96.12 60 LEU B C 1
ATOM 1658 O O . LEU B 1 60 ? 9.305 23.797 2.486 1 96.12 60 LEU B O 1
ATOM 1662 N N . VAL B 1 61 ? 9.523 21.594 2.904 1 97.25 61 VAL B N 1
ATOM 1663 C CA . VAL B 1 61 ? 10.906 21.719 3.354 1 97.25 61 VAL B CA 1
ATOM 1664 C C . VAL B 1 61 ? 11.766 22.328 2.238 1 97.25 61 VAL B C 1
ATOM 1666 O O . VAL B 1 61 ? 12.578 23.219 2.484 1 97.25 61 VAL B O 1
ATOM 1669 N N . ALA B 1 62 ? 11.586 21.844 1.021 1 95.62 62 ALA B N 1
ATOM 1670 C CA . ALA B 1 62 ? 12.32 22.344 -0.136 1 95.62 62 ALA B CA 1
ATOM 1671 C C . ALA B 1 62 ? 11.969 23.797 -0.418 1 95.62 62 ALA B C 1
ATOM 1673 O O . ALA B 1 62 ? 12.852 24.641 -0.584 1 95.62 62 ALA B O 1
ATOM 1674 N N . ASP B 1 63 ? 10.727 24.125 -0.408 1 94 63 ASP B N 1
ATOM 1675 C CA . ASP B 1 63 ? 10.242 25.453 -0.738 1 94 63 ASP B CA 1
ATOM 1676 C C . ASP B 1 63 ? 10.742 26.484 0.276 1 94 63 ASP B C 1
ATOM 1678 O O . ASP B 1 63 ? 11.07 27.625 -0.089 1 94 63 ASP B O 1
ATOM 1682 N N . LEU B 1 64 ? 10.773 26.109 1.499 1 95.19 64 LEU B N 1
ATOM 1683 C CA . LEU B 1 64 ? 11.148 27 2.586 1 95.19 64 LEU B CA 1
ATOM 1684 C C . LEU B 1 64 ? 12.656 26.969 2.818 1 95.19 64 LEU B C 1
ATOM 1686 O O . LEU B 1 64 ? 13.172 27.641 3.711 1 95.19 64 LEU B O 1
ATOM 1690 N N . GLN B 1 65 ? 13.289 26.078 2.018 1 97.25 65 GLN B N 1
ATOM 1691 C CA . GLN B 1 65 ? 14.742 25.953 2.084 1 97.25 65 GLN B CA 1
ATOM 1692 C C . GLN B 1 65 ? 15.195 25.625 3.502 1 97.25 65 GLN B C 1
ATOM 1694 O O . GLN B 1 65 ? 16.109 26.25 4.027 1 97.25 65 GLN B O 1
ATOM 1699 N N . LEU B 1 66 ? 14.57 24.703 4.102 1 97.75 66 LEU B N 1
ATOM 1700 C CA . LEU B 1 66 ? 14.82 24.375 5.504 1 97.75 66 LEU B CA 1
ATOM 1701 C C . LEU B 1 66 ? 15.953 23.375 5.641 1 97.75 66 LEU B C 1
ATOM 1703 O O . LEU B 1 66 ? 16.453 23.125 6.742 1 97.75 66 LEU B O 1
ATOM 1707 N N . GLY B 1 67 ? 16.375 22.734 4.523 1 97.38 67 GLY B N 1
ATOM 1708 C CA . GLY B 1 67 ? 17.406 21.719 4.547 1 97.38 67 GLY B CA 1
ATOM 1709 C C . GLY B 1 67 ? 17.219 20.656 3.492 1 97.38 67 GLY B C 1
ATOM 1710 O O . GLY B 1 67 ? 16.375 20.781 2.609 1 97.38 67 GLY B O 1
ATOM 1711 N N . THR B 1 68 ? 18 19.609 3.633 1 96.88 68 THR B N 1
ATOM 1712 C CA . THR B 1 68 ? 17.953 18.5 2.68 1 96.88 68 THR B CA 1
ATOM 1713 C C . THR B 1 68 ? 17.234 17.297 3.281 1 96.88 68 THR B C 1
ATOM 1715 O O . THR B 1 68 ? 17.422 16.984 4.453 1 96.88 68 THR B O 1
ATOM 1718 N N . VAL B 1 69 ? 16.422 16.766 2.498 1 97.25 69 VAL B N 1
ATOM 1719 C CA . VAL B 1 69 ? 15.695 15.586 2.922 1 97.25 69 VAL B CA 1
ATOM 1720 C C . VAL B 1 69 ? 16.297 14.344 2.27 1 97.25 69 VAL B C 1
ATOM 1722 O O . VAL B 1 69 ? 16.266 14.203 1.044 1 97.25 69 VAL B O 1
ATOM 1725 N N . GLU B 1 70 ? 16.891 13.484 3.018 1 96.56 70 GLU B N 1
ATOM 1726 C CA . GLU B 1 70 ? 17.375 12.203 2.52 1 96.56 70 GLU B CA 1
ATOM 1727 C C . GLU B 1 70 ? 16.375 11.086 2.805 1 96.56 70 GLU B C 1
ATOM 1729 O O . GLU B 1 70 ? 16.203 10.18 1.986 1 96.56 70 GLU B O 1
ATOM 1734 N N . TRP B 1 71 ? 15.734 11.203 3.99 1 96.19 71 TRP B N 1
ATOM 1735 C CA . TRP B 1 71 ? 14.719 10.25 4.438 1 96.19 71 TRP B CA 1
ATOM 1736 C C . TRP B 1 71 ? 13.461 10.977 4.891 1 96.19 71 TRP B C 1
ATOM 1738 O O . TRP B 1 71 ? 13.516 12.133 5.309 1 96.19 71 TRP B O 1
ATOM 1748 N N . TYR B 1 72 ? 12.406 10.227 4.812 1 95.5 72 TYR B N 1
ATOM 1749 C CA . TYR B 1 72 ? 11.141 10.844 5.203 1 95.5 72 TYR B CA 1
ATOM 1750 C C . TYR B 1 72 ? 11.195 11.32 6.652 1 95.5 72 TYR B C 1
ATOM 1752 O O . TYR B 1 72 ? 10.562 12.32 7.004 1 95.5 72 TYR B O 1
ATOM 1760 N N . ARG B 1 73 ? 11.922 10.68 7.438 1 97.19 73 ARG B N 1
ATOM 1761 C CA . ARG B 1 73 ? 12.008 11.062 8.844 1 97.19 73 ARG B CA 1
ATOM 1762 C C . ARG B 1 73 ? 12.633 12.445 8.992 1 97.19 73 ARG B C 1
ATOM 1764 O O . ARG B 1 73 ? 12.508 13.086 10.039 1 97.19 73 ARG B O 1
ATOM 1771 N N . ASP B 1 74 ? 13.398 12.906 7.996 1 98.38 74 ASP B N 1
ATOM 1772 C CA . ASP B 1 74 ? 14.023 14.227 8.039 1 98.38 74 ASP B CA 1
ATOM 1773 C C . ASP B 1 74 ? 12.969 15.328 7.984 1 98.38 74 ASP B C 1
ATOM 1775 O O . ASP B 1 74 ? 13.195 16.438 8.484 1 98.38 74 ASP B O 1
ATOM 1779 N N . VAL B 1 75 ? 11.844 15.008 7.422 1 98.5 75 VAL B N 1
ATOM 1780 C CA . VAL B 1 75 ? 10.828 16.016 7.109 1 98.5 75 VAL B CA 1
ATOM 1781 C C . VAL B 1 75 ? 10.242 16.578 8.406 1 98.5 75 VAL B C 1
ATOM 1783 O O . VAL B 1 75 ? 10.328 17.781 8.656 1 98.5 75 VAL B O 1
ATOM 1786 N N . PRO B 1 76 ? 9.695 15.711 9.25 1 98.69 76 PRO B N 1
ATOM 1787 C CA . PRO B 1 76 ? 9.156 16.281 10.484 1 98.69 76 PRO B CA 1
ATOM 1788 C C . PRO B 1 76 ? 10.242 16.891 11.375 1 98.69 76 PRO B C 1
ATOM 1790 O O . PRO B 1 76 ? 9.977 17.828 12.125 1 98.69 76 PRO B O 1
ATOM 1793 N N . GLU B 1 77 ? 11.438 16.406 11.273 1 98.62 77 GLU B N 1
ATOM 1794 C CA . GLU B 1 77 ? 12.539 16.984 12.047 1 98.62 77 GLU B CA 1
ATOM 1795 C C . GLU B 1 77 ? 12.805 18.422 11.633 1 98.62 77 GLU B C 1
ATOM 1797 O O . GLU B 1 77 ? 12.859 19.312 12.484 1 98.62 77 GLU B O 1
ATOM 1802 N N . LEU B 1 78 ? 12.977 18.672 10.367 1 98.75 78 LEU B N 1
ATOM 1803 C CA . LEU B 1 78 ? 13.289 19.984 9.828 1 98.75 78 LEU B CA 1
ATOM 1804 C C . LEU B 1 78 ? 12.148 20.969 10.094 1 98.75 78 LEU B C 1
ATOM 1806 O O . LEU B 1 78 ? 12.383 22.125 10.445 1 98.75 78 LEU B O 1
ATOM 1810 N N . LEU B 1 79 ? 10.906 20.516 9.969 1 98.56 79 LEU B N 1
ATOM 1811 C CA . LEU B 1 79 ? 9.75 21.375 10.211 1 98.56 79 LEU B CA 1
ATOM 1812 C C . LEU B 1 79 ? 9.633 21.734 11.688 1 98.56 79 LEU B C 1
ATOM 1814 O O . LEU B 1 79 ? 9.211 22.828 12.039 1 98.56 79 LEU B O 1
ATOM 1818 N N . CYS B 1 80 ? 9.953 20.766 12.531 1 98.75 80 CYS B N 1
ATOM 1819 C CA . CYS B 1 80 ? 9.945 21.016 13.969 1 98.75 80 CYS B CA 1
ATOM 1820 C C . CYS B 1 80 ? 11.023 22.016 14.352 1 98.75 80 CYS B C 1
ATOM 1822 O O . CYS B 1 80 ? 10.766 22.969 15.086 1 98.75 80 CYS B O 1
ATOM 1824 N N . GLU B 1 81 ? 12.203 21.844 13.836 1 98.44 81 GLU B N 1
ATOM 1825 C CA . GLU 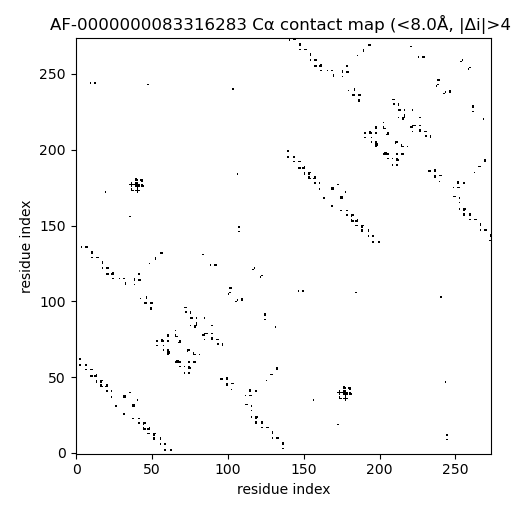B 1 81 ? 13.32 22.75 14.102 1 98.44 81 GLU B CA 1
ATOM 1826 C C . GLU B 1 81 ? 12.984 24.172 13.664 1 98.44 81 GLU B C 1
ATOM 1828 O O . GLU B 1 81 ? 13.398 25.141 14.312 1 98.44 81 GLU B O 1
ATOM 1833 N N . ALA B 1 82 ? 12.266 24.312 12.609 1 98.25 82 ALA B N 1
ATOM 1834 C CA . ALA B 1 82 ? 11.914 25.609 12.055 1 98.25 82 ALA B CA 1
ATOM 1835 C C . ALA B 1 82 ? 10.711 26.219 12.773 1 98.25 82 ALA B C 1
ATOM 1837 O O . ALA B 1 82 ? 10.328 27.359 12.516 1 98.25 82 ALA B O 1
ATOM 1838 N N . GLY B 1 83 ? 10.031 25.375 13.586 1 98.06 83 GLY B N 1
ATOM 1839 C CA . GLY B 1 83 ? 8.977 25.891 14.445 1 98.06 83 GLY B CA 1
ATOM 1840 C C . GLY B 1 83 ? 7.59 25.75 13.844 1 98.06 83 GLY B C 1
ATOM 1841 O O . GLY B 1 83 ? 6.621 26.312 14.352 1 98.06 83 GLY B O 1
ATOM 1842 N N . TYR B 1 84 ? 7.438 24.969 12.781 1 97.62 84 TYR B N 1
ATOM 1843 C CA . TYR B 1 84 ? 6.141 24.812 12.125 1 97.62 84 TYR B CA 1
ATOM 1844 C C . TYR B 1 84 ? 5.297 23.75 12.836 1 97.62 84 TYR B C 1
ATOM 1846 O O . TYR B 1 84 ? 4.066 23.781 12.75 1 97.62 84 TYR B O 1
ATOM 1854 N N . ILE B 1 85 ? 5.953 22.781 13.453 1 98.06 85 ILE B N 1
ATOM 1855 C CA . ILE B 1 85 ? 5.266 21.797 14.289 1 98.06 85 ILE B CA 1
ATOM 1856 C C . ILE B 1 85 ? 5.977 21.688 15.633 1 98.06 85 ILE B C 1
ATOM 1858 O O . ILE B 1 85 ? 7.16 22.016 15.75 1 98.06 85 ILE B O 1
ATOM 1862 N N . ASP B 1 86 ? 5.246 21.281 16.688 1 98.06 86 ASP B N 1
ATOM 1863 C CA . ASP B 1 86 ? 5.875 21.125 17.984 1 98.06 86 ASP B CA 1
ATOM 1864 C C . ASP B 1 86 ? 6.441 19.719 18.172 1 98.06 86 ASP B C 1
ATOM 1866 O O . ASP B 1 86 ? 6.309 18.875 17.281 1 98.06 86 ASP B O 1
ATOM 1870 N N . GLU B 1 87 ? 7.055 19.469 19.281 1 98.38 87 GLU B N 1
ATOM 1871 C CA . GLU B 1 87 ? 7.738 18.219 19.547 1 98.38 87 GLU B CA 1
ATOM 1872 C C . GLU B 1 87 ? 6.758 17.047 19.594 1 98.38 87 GLU B C 1
ATOM 1874 O O . GLU B 1 87 ? 7.07 15.945 19.141 1 98.38 87 GLU B O 1
ATOM 1879 N N . THR B 1 88 ? 5.625 17.312 20.078 1 98.31 88 THR B N 1
ATOM 1880 C CA . THR B 1 88 ? 4.613 16.266 20.188 1 98.31 88 THR B CA 1
ATOM 1881 C C . THR B 1 88 ? 4.18 15.781 18.812 1 98.31 88 THR B C 1
ATOM 1883 O O . THR B 1 88 ? 4.164 14.578 18.547 1 98.31 88 THR B O 1
ATOM 1886 N N . LEU B 1 89 ? 3.875 16.703 17.969 1 98.25 89 LEU B N 1
ATOM 1887 C CA . LEU B 1 89 ? 3.461 16.344 16.625 1 98.25 89 LEU B CA 1
ATOM 1888 C C . LEU B 1 89 ? 4.613 15.719 15.844 1 98.25 89 LEU B C 1
ATOM 1890 O O . LEU B 1 89 ? 4.398 14.82 15.031 1 98.25 89 LEU B O 1
ATOM 1894 N N . TYR B 1 90 ? 5.82 16.203 16.141 1 98.56 90 TYR B N 1
ATOM 1895 C CA . TYR B 1 90 ? 7.016 15.617 15.547 1 98.56 90 TYR B CA 1
ATOM 1896 C C . TYR B 1 90 ? 7.098 14.125 15.859 1 98.56 90 TYR B C 1
ATOM 1898 O O . TYR B 1 90 ? 7.215 13.305 14.945 1 98.56 90 TYR B O 1
ATOM 1906 N N . GLN B 1 91 ? 6.941 13.805 17.078 1 98.56 91 GLN B N 1
ATOM 1907 C CA . GLN B 1 91 ? 7.035 12.414 17.5 1 98.56 91 GLN B CA 1
ATOM 1908 C C . GLN B 1 91 ? 5.91 11.578 16.891 1 98.56 91 GLN B C 1
ATOM 1910 O O . GLN B 1 91 ? 6.129 10.43 16.5 1 98.56 91 GLN B O 1
ATOM 1915 N N . ARG B 1 92 ? 4.754 12.109 16.844 1 98.38 92 ARG B N 1
ATOM 1916 C CA . ARG B 1 92 ? 3.615 11.406 16.266 1 98.38 92 ARG B CA 1
ATOM 1917 C C . ARG B 1 92 ? 3.826 11.141 14.773 1 98.38 92 ARG B C 1
ATOM 1919 O O . ARG B 1 92 ? 3.484 10.07 14.273 1 98.38 92 ARG B O 1
ATOM 1926 N N . TRP B 1 93 ? 4.383 12.102 14.078 1 98.69 93 TRP B N 1
ATOM 1927 C CA . TRP B 1 93 ? 4.66 11.953 12.656 1 98.69 93 TRP B CA 1
ATOM 1928 C C . TRP B 1 93 ? 5.695 10.859 12.414 1 98.69 93 TRP B C 1
ATOM 1930 O O . TRP B 1 93 ? 5.551 10.055 11.5 1 98.69 93 TRP B O 1
ATOM 1940 N N . LEU B 1 94 ? 6.684 10.766 13.273 1 98.62 94 LEU B N 1
ATOM 1941 C CA . LEU B 1 94 ? 7.672 9.695 13.164 1 98.62 94 LEU B CA 1
ATOM 1942 C C . LEU B 1 94 ? 7.008 8.328 13.289 1 98.62 94 LEU B C 1
ATOM 1944 O O . LEU B 1 94 ? 7.352 7.395 12.562 1 98.62 94 LEU B O 1
ATOM 1948 N N . ARG B 1 95 ? 6.066 8.266 14.188 1 98 95 ARG B N 1
ATOM 1949 C CA . ARG B 1 95 ? 5.332 7.016 14.352 1 98 95 ARG B CA 1
ATOM 1950 C C . ARG B 1 95 ? 4.492 6.703 13.117 1 98 95 ARG B C 1
ATOM 1952 O O . ARG B 1 95 ? 4.348 5.539 12.742 1 98 95 ARG B O 1
ATOM 1959 N N . MET B 1 96 ? 3.904 7.742 12.547 1 98.38 96 MET B N 1
ATOM 1960 C CA . MET B 1 96 ? 3.146 7.562 11.312 1 98.38 96 MET B CA 1
ATOM 1961 C C . MET B 1 96 ? 4.031 6.992 10.211 1 98.38 96 MET B C 1
ATOM 1963 O O . MET B 1 96 ? 3.631 6.062 9.508 1 98.38 96 MET B O 1
ATOM 1967 N N . ILE B 1 97 ? 5.199 7.531 10.102 1 98 97 ILE B N 1
ATOM 1968 C CA . ILE B 1 97 ? 6.148 7.066 9.094 1 98 97 ILE B CA 1
ATOM 1969 C C . ILE B 1 97 ? 6.5 5.605 9.352 1 98 97 ILE B C 1
ATOM 1971 O O . ILE B 1 97 ? 6.531 4.793 8.422 1 98 97 ILE B O 1
ATOM 1975 N N . GLY B 1 98 ? 6.77 5.309 10.617 1 96.62 98 GLY B N 1
ATOM 1976 C CA . GLY B 1 98 ? 7.031 3.924 10.969 1 96.62 98 GLY B CA 1
ATOM 1977 C C . GLY B 1 98 ? 5.898 2.988 10.594 1 96.62 98 GLY B C 1
ATOM 1978 O O . GLY B 1 98 ? 6.137 1.889 10.094 1 96.62 98 GLY B O 1
ATOM 1979 N N . PHE B 1 99 ? 4.727 3.371 10.836 1 96.69 99 PHE B N 1
ATOM 1980 C CA . PHE B 1 99 ? 3.562 2.543 10.539 1 96.69 99 PHE B CA 1
ATOM 1981 C C . PHE B 1 99 ? 3.412 2.336 9.039 1 96.69 99 PHE B C 1
ATOM 1983 O O . PHE B 1 99 ? 3.084 1.237 8.586 1 96.69 99 PHE B O 1
ATOM 1990 N N . ARG B 1 100 ? 3.537 3.385 8.297 1 96.25 100 ARG B N 1
ATOM 1991 C CA . ARG B 1 100 ? 3.502 3.256 6.844 1 96.25 100 ARG B CA 1
ATOM 1992 C C . ARG B 1 100 ? 4.5 2.209 6.363 1 96.25 100 ARG B C 1
ATOM 1994 O O . ARG B 1 100 ? 4.203 1.426 5.461 1 96.25 100 ARG B O 1
ATOM 2001 N N . ASN B 1 101 ? 5.711 2.207 6.934 1 93.62 101 ASN B N 1
ATOM 2002 C CA . ASN B 1 101 ? 6.727 1.222 6.578 1 93.62 101 ASN B CA 1
ATOM 2003 C C . ASN B 1 101 ? 6.238 -0.202 6.836 1 93.62 101 ASN B C 1
ATOM 2005 O O . ASN B 1 101 ? 6.52 -1.109 6.051 1 93.62 101 ASN B O 1
ATOM 2009 N N . ILE B 1 102 ? 5.566 -0.326 7.883 1 94.69 102 ILE B N 1
ATOM 2010 C CA . ILE B 1 102 ? 4.992 -1.631 8.195 1 94.69 102 ILE B CA 1
ATOM 2011 C C . ILE B 1 102 ? 3.977 -2.018 7.125 1 94.69 102 ILE B C 1
ATOM 2013 O O . ILE B 1 102 ? 3.984 -3.148 6.633 1 94.69 102 ILE B O 1
ATOM 2017 N N . LEU B 1 103 ? 3.082 -1.13 6.703 1 95.75 103 LEU B N 1
ATOM 2018 C CA . LEU B 1 103 ? 2.041 -1.39 5.715 1 95.75 103 LEU B CA 1
ATOM 2019 C C . LEU B 1 103 ? 2.652 -1.757 4.367 1 95.75 103 LEU B C 1
ATOM 2021 O O . LEU B 1 103 ? 2.109 -2.596 3.645 1 95.75 103 LEU B O 1
ATOM 2025 N N . VAL B 1 104 ? 3.789 -1.191 4.051 1 93.06 104 VAL B N 1
ATOM 2026 C CA . VAL B 1 104 ? 4.352 -1.336 2.715 1 93.06 104 VAL B CA 1
ATOM 2027 C C . VAL B 1 104 ? 5.32 -2.516 2.688 1 93.06 104 VAL B C 1
ATOM 2029 O O . VAL B 1 104 ? 5.367 -3.268 1.711 1 93.06 104 VAL B O 1
ATOM 2032 N N . HIS B 1 105 ? 6.074 -2.838 3.807 1 87.75 105 HIS B N 1
ATOM 2033 C CA . HIS B 1 105 ? 7.168 -3.799 3.727 1 87.75 105 HIS B CA 1
ATOM 2034 C C . HIS B 1 105 ? 6.922 -4.992 4.645 1 87.75 105 HIS B C 1
ATOM 2036 O O . HIS B 1 105 ? 7.48 -6.07 4.43 1 87.75 105 HIS B O 1
ATOM 2042 N N . ASP B 1 106 ? 6.18 -4.812 5.715 1 86.06 106 ASP B N 1
ATOM 2043 C CA . ASP B 1 106 ? 6.004 -5.883 6.695 1 86.06 106 ASP B CA 1
ATOM 2044 C C . ASP B 1 106 ? 4.582 -6.438 6.648 1 86.06 106 ASP B C 1
ATOM 2046 O O . ASP B 1 106 ? 3.924 -6.559 7.684 1 86.06 106 ASP B O 1
ATOM 2050 N N . TYR B 1 107 ? 4.148 -6.883 5.492 1 81.69 107 TYR B N 1
ATOM 2051 C CA . TYR B 1 107 ? 2.758 -7.207 5.207 1 81.69 107 TYR B CA 1
ATOM 2052 C C . TYR B 1 107 ? 2.34 -8.492 5.906 1 81.69 107 TYR B C 1
ATOM 2054 O O . TYR B 1 107 ? 1.148 -8.742 6.113 1 81.69 107 TYR B O 1
ATOM 2062 N N . LEU B 1 108 ? 3.232 -9.312 6.344 1 81.06 108 LEU B N 1
ATOM 2063 C CA . LEU B 1 108 ? 2.902 -10.594 6.945 1 81.06 108 LEU B CA 1
ATOM 2064 C C . LEU B 1 108 ? 2.473 -10.422 8.398 1 81.06 108 LEU B C 1
ATOM 2066 O O . LEU B 1 108 ? 1.877 -11.32 8.992 1 81.06 108 LEU B O 1
ATOM 2070 N N . ASP B 1 109 ? 2.65 -9.281 8.945 1 84.12 109 ASP B N 1
ATOM 2071 C CA . ASP B 1 109 ? 2.455 -9.125 10.383 1 84.12 109 ASP B CA 1
ATOM 2072 C C . ASP B 1 109 ? 1.664 -7.852 10.688 1 84.12 109 ASP B C 1
ATOM 2074 O O . ASP B 1 109 ? 1.975 -7.137 11.648 1 84.12 109 ASP B O 1
ATOM 2078 N N . ILE B 1 110 ? 0.704 -7.656 9.883 1 92.69 110 ILE B N 1
ATOM 2079 C CA . ILE B 1 110 ? -0.091 -6.465 10.164 1 92.69 110 ILE B CA 1
ATOM 2080 C C . ILE B 1 110 ? -1.089 -6.766 11.281 1 92.69 110 ILE B C 1
ATOM 2082 O O . ILE B 1 110 ? -1.861 -7.723 11.195 1 92.69 110 ILE B O 1
ATOM 2086 N N . ASP B 1 111 ? -1.02 -6.051 12.359 1 95.31 111 ASP B N 1
ATOM 2087 C CA . ASP B 1 111 ? -1.962 -6.145 13.469 1 95.31 111 ASP B CA 1
ATOM 2088 C C . ASP B 1 111 ? -3.174 -5.246 13.242 1 95.31 111 ASP B C 1
ATOM 2090 O O . ASP B 1 111 ? -3.117 -4.039 13.484 1 95.31 111 ASP B O 1
ATOM 2094 N N . ARG B 1 112 ? -4.266 -5.859 12.93 1 96.75 112 ARG B N 1
ATOM 2095 C CA . ARG B 1 112 ? -5.449 -5.094 12.547 1 96.75 112 ARG B CA 1
ATOM 2096 C C . ARG B 1 112 ? -6.066 -4.406 13.758 1 96.75 112 ARG B C 1
ATOM 2098 O O . ARG B 1 112 ? -6.801 -3.428 13.617 1 96.75 112 ARG B O 1
ATOM 2105 N N . HIS B 1 113 ? -5.75 -4.91 14.992 1 97.69 113 HIS B N 1
ATOM 2106 C CA . HIS B 1 113 ? -6.137 -4.172 16.188 1 97.69 113 HIS B CA 1
ATOM 2107 C C . HIS B 1 113 ? -5.434 -2.82 16.25 1 97.69 113 HIS B C 1
ATOM 2109 O O . HIS B 1 113 ? -6.031 -1.824 16.656 1 97.69 113 HIS B O 1
ATOM 2115 N N . GLN B 1 114 ? -4.211 -2.842 15.867 1 97.44 114 GLN B N 1
ATOM 2116 C CA . GLN B 1 114 ? -3.457 -1.594 15.836 1 97.44 114 GLN B CA 1
ATOM 2117 C C . GLN B 1 114 ? -4.031 -0.634 14.797 1 97.44 114 GLN B C 1
ATOM 2119 O O . GLN B 1 114 ? -4.133 0.569 15.047 1 97.44 114 GLN B O 1
ATOM 2124 N N . VAL B 1 115 ? -4.414 -1.148 13.648 1 98.44 115 VAL B N 1
ATOM 2125 C CA . VAL B 1 115 ? -5.035 -0.33 12.609 1 98.44 1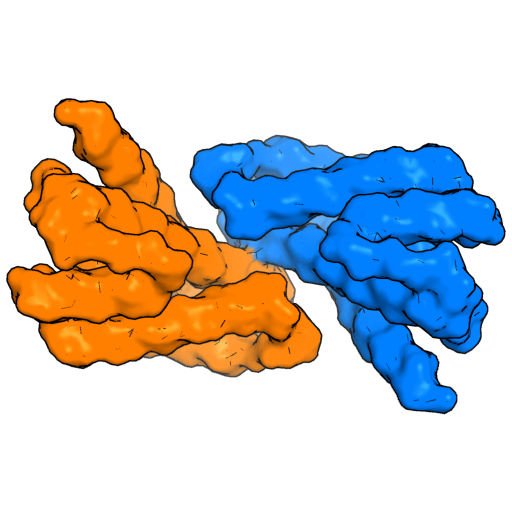15 VAL B CA 1
ATOM 2126 C C . VAL B 1 115 ? -6.293 0.336 13.164 1 98.44 115 VAL B C 1
ATOM 2128 O O . VAL B 1 115 ? -6.488 1.542 12.992 1 98.44 115 VAL B O 1
ATOM 2131 N N . TYR B 1 116 ? -7.008 -0.452 13.867 1 98.69 116 TYR B N 1
ATOM 2132 C CA . TYR B 1 116 ? -8.242 0.054 14.453 1 98.69 116 TYR B CA 1
ATOM 2133 C C . TYR B 1 116 ? -7.953 1.124 15.5 1 98.69 116 TYR B C 1
ATOM 2135 O O . TYR B 1 116 ? -8.641 2.145 15.562 1 98.69 116 TYR B O 1
ATOM 2143 N N . GLN B 1 117 ? -6.996 0.909 16.297 1 98.31 117 GLN B N 1
ATOM 2144 C CA . GLN B 1 117 ? -6.641 1.878 17.328 1 98.31 117 GLN B CA 1
ATOM 2145 C C . GLN B 1 117 ? -6.215 3.207 16.703 1 98.31 117 GLN B C 1
ATOM 2147 O O . GLN B 1 117 ? -6.531 4.273 17.234 1 98.31 117 GLN B O 1
ATOM 2152 N N . ILE B 1 118 ? -5.547 3.139 15.625 1 98.25 118 ILE B N 1
ATOM 2153 C CA . ILE B 1 118 ? -5.145 4.359 14.938 1 98.25 118 ILE B CA 1
ATOM 2154 C C . ILE B 1 118 ? -6.379 5.109 14.445 1 98.25 118 ILE B C 1
ATOM 2156 O O . ILE B 1 118 ? -6.488 6.324 14.625 1 98.25 118 ILE B O 1
ATOM 2160 N N . LEU B 1 119 ? -7.34 4.418 13.891 1 98.38 119 LEU B N 1
ATOM 2161 C CA . LEU B 1 119 ? -8.586 5.023 13.43 1 98.38 119 LEU B CA 1
ATOM 2162 C C . LEU B 1 119 ? -9.297 5.73 14.578 1 98.38 119 LEU B C 1
ATOM 2164 O O . LEU B 1 119 ? -9.812 6.836 14.406 1 98.38 119 LEU B O 1
ATOM 2168 N N . GLN B 1 120 ? -9.195 5.121 15.734 1 98.44 120 GLN B N 1
ATOM 2169 C CA . GLN B 1 120 ? -9.977 5.609 16.859 1 98.44 120 GLN B CA 1
ATOM 2170 C C . GLN B 1 120 ? -9.281 6.781 17.547 1 98.44 120 GLN B C 1
ATOM 2172 O O . GLN B 1 120 ? -9.945 7.695 18.047 1 98.44 120 GLN B O 1
ATOM 2177 N N . ASN B 1 121 ? -7.961 6.762 17.484 1 98 121 ASN B N 1
ATOM 2178 C CA . ASN B 1 121 ? -7.309 7.617 18.469 1 98 121 ASN B CA 1
ATOM 2179 C C . ASN B 1 121 ? -6.305 8.562 17.812 1 98 121 ASN B C 1
ATOM 2181 O O . ASN B 1 121 ? -5.801 9.484 18.453 1 98 121 ASN B O 1
ATOM 2185 N N . HIS B 1 122 ? -6.062 8.367 16.5 1 98 122 HIS B N 1
ATOM 2186 C CA . HIS B 1 122 ? -4.914 9.117 16 1 98 122 HIS B CA 1
ATOM 2187 C C . HIS B 1 122 ? -5.262 9.852 14.711 1 98 122 HIS B C 1
ATOM 2189 O O . HIS B 1 122 ? -4.398 10.484 14.102 1 98 122 HIS B O 1
ATOM 2195 N N . LEU B 1 123 ? -6.504 9.844 14.219 1 98.31 123 LEU B N 1
ATOM 2196 C CA . LEU B 1 123 ? -6.855 10.555 12.992 1 98.31 123 LEU B CA 1
ATOM 2197 C C . LEU B 1 123 ? -6.715 12.062 13.188 1 98.31 123 LEU B C 1
ATOM 2199 O O . LEU B 1 123 ? -6.449 12.797 12.227 1 98.31 123 LEU B O 1
ATOM 2203 N N . GLU B 1 124 ? -6.82 12.5 14.406 1 97.56 124 GLU B N 1
ATOM 2204 C CA . GLU B 1 124 ? -6.68 13.93 14.688 1 97.56 124 GLU B CA 1
ATOM 2205 C C . GLU B 1 124 ? -5.266 14.414 14.391 1 97.56 124 GLU B C 1
ATOM 2207 O O . GLU B 1 124 ? -5.059 15.578 14.055 1 97.56 124 GLU B O 1
ATOM 2212 N N . ASP B 1 125 ? -4.266 13.555 14.555 1 97.88 125 ASP B N 1
ATOM 2213 C CA . ASP B 1 125 ? -2.896 13.914 14.188 1 97.88 125 ASP B CA 1
ATOM 2214 C C . ASP B 1 125 ? -2.803 14.289 12.711 1 97.88 125 ASP B C 1
ATOM 2216 O O . ASP B 1 125 ? -2.152 15.273 12.352 1 97.88 125 ASP B O 1
ATOM 2220 N N . PHE B 1 126 ? -3.496 13.539 11.875 1 98.44 126 PHE B N 1
ATOM 2221 C CA . PHE B 1 126 ? -3.535 13.82 10.445 1 98.44 126 PHE B CA 1
ATOM 2222 C C . PHE B 1 126 ? -4.223 15.148 10.18 1 98.44 126 PHE B C 1
ATOM 2224 O O . PHE B 1 126 ? -3.738 15.953 9.375 1 98.44 126 PHE B O 1
ATOM 2231 N N . ASP B 1 127 ? -5.273 15.328 10.883 1 98.12 127 ASP B N 1
ATOM 2232 C CA . ASP B 1 127 ? -6.023 16.562 10.719 1 98.12 127 ASP B CA 1
ATOM 2233 C C . ASP B 1 127 ? -5.176 17.781 11.078 1 98.12 127 ASP B C 1
ATOM 2235 O O . ASP B 1 127 ? -5.215 18.812 10.398 1 98.12 127 ASP B O 1
ATOM 2239 N N . GLN B 1 128 ? -4.492 17.641 12.117 1 98.12 128 GLN B N 1
ATOM 2240 C CA . GLN B 1 128 ? -3.637 18.734 12.57 1 98.12 128 GLN B CA 1
ATOM 2241 C C . GLN B 1 128 ? -2.559 19.047 11.539 1 98.12 128 GLN B C 1
ATOM 2243 O O . GLN B 1 128 ? -2.324 20.219 11.211 1 98.12 128 GLN B O 1
ATOM 2248 N N . ILE B 1 129 ? -1.924 18.047 11.039 1 98.44 129 ILE B N 1
ATOM 2249 C CA . ILE B 1 129 ? -0.882 18.234 10.031 1 98.44 129 ILE B CA 1
ATOM 2250 C C . ILE B 1 129 ? -1.485 18.859 8.773 1 98.44 129 ILE B C 1
ATOM 2252 O O . ILE B 1 129 ? -0.921 19.797 8.211 1 98.44 129 ILE B O 1
ATOM 2256 N N . ARG B 1 130 ? -2.615 18.312 8.383 1 97.81 130 ARG B N 1
ATOM 2257 C CA . ARG B 1 130 ? -3.311 18.875 7.223 1 97.81 130 ARG B CA 1
ATOM 2258 C C . ARG B 1 130 ? -3.584 20.359 7.41 1 97.81 130 ARG B C 1
ATOM 2260 O O . ARG B 1 130 ? -3.391 21.156 6.484 1 97.81 130 ARG B O 1
ATOM 2267 N N . SER B 1 131 ? -4.055 20.75 8.586 1 97.44 131 SER B N 1
ATOM 2268 C CA . SER B 1 131 ? -4.363 22.141 8.883 1 97.44 131 SER B CA 1
ATOM 2269 C C . SER B 1 131 ? -3.119 23.016 8.797 1 97.44 131 SER B C 1
ATOM 2271 O O . SER B 1 131 ? -3.176 24.141 8.281 1 97.44 131 SER B O 1
ATOM 2273 N N . ILE B 1 132 ? -2.035 22.562 9.242 1 97.25 132 ILE B N 1
ATOM 2274 C CA . ILE B 1 132 ? -0.771 23.281 9.164 1 97.25 132 ILE B CA 1
ATOM 2275 C C . ILE B 1 132 ? -0.382 23.469 7.699 1 97.25 132 ILE B C 1
ATOM 2277 O O . ILE B 1 132 ? -0.012 24.578 7.293 1 97.25 132 ILE B O 1
ATOM 2281 N N . PHE B 1 133 ? -0.5 22.406 6.938 1 97.06 133 PHE B N 1
ATOM 2282 C CA . PHE B 1 133 ? -0.153 22.469 5.523 1 97.06 133 PHE B CA 1
ATOM 2283 C C . PHE B 1 133 ? -1.059 23.453 4.793 1 97.06 133 PHE B C 1
ATOM 2285 O O . PHE B 1 133 ? -0.608 24.172 3.896 1 97.06 133 PHE B O 1
ATOM 2292 N N . ALA B 1 134 ? -2.348 23.484 5.172 1 95.75 134 ALA B N 1
ATOM 2293 C CA . ALA B 1 134 ? -3.336 24.328 4.504 1 95.75 134 ALA B CA 1
ATOM 2294 C C . ALA B 1 134 ? -2.994 25.797 4.664 1 95.75 134 ALA B C 1
ATOM 2296 O O . ALA B 1 134 ? -3.432 26.641 3.867 1 95.75 134 ALA B O 1
ATOM 2297 N N . GLN B 1 135 ? -2.164 26.141 5.617 1 94.69 135 GLN B N 1
ATOM 2298 C CA . GLN B 1 135 ? -1.774 27.531 5.859 1 94.69 135 GLN B CA 1
ATOM 2299 C C . GLN B 1 135 ? -0.814 28.031 4.785 1 94.69 135 GLN B C 1
ATOM 2301 O O . GLN B 1 135 ? -0.57 29.234 4.672 1 94.69 135 GLN B O 1
ATOM 2306 N N . PHE B 1 136 ? -0.26 27.172 4.062 1 91.75 136 PHE B N 1
ATOM 2307 C CA . PHE B 1 136 ? 0.709 27.547 3.041 1 91.75 136 PHE B CA 1
ATOM 2308 C C . PHE B 1 136 ? 0.025 27.75 1.693 1 91.75 136 PHE B C 1
ATOM 2310 O O . PHE B 1 136 ? 0.683 28.047 0.696 1 91.75 136 PHE B O 1
ATOM 2317 N N . LEU B 1 137 ? -1.26 27.422 1.698 1 86.31 137 LEU B N 1
ATOM 2318 C CA . LEU B 1 137 ? -2.012 27.688 0.475 1 86.31 137 LEU B CA 1
ATOM 2319 C C . LEU B 1 137 ? -2.496 29.125 0.433 1 86.31 137 LEU B C 1
ATOM 2321 O O . LEU B 1 137 ? -2.74 29.734 1.478 1 86.31 137 LEU B O 1
#

Secondary structure (DSSP, 8-state):
-HHHHHHHHHHHHHHHHHHHHHHHHTS-HHHHHH-HHHHHHHHHHHHHHHHHHHHHHHHHHHHTT----SSTTHHHHHHHHTTSS-HHHHHHHHHHHHHHHHHHH-GGG--HHHHHHHHHHTHHHHHHHHHHHHTT-/-HHHHHHHHHHHHHHHHHHHHHHHHTS-HHHHHH-HHHHHHHHHHHHHHHHHHHHHHHHHHHHTT----SSTTHHHHHHHHTTSS-HHHHHHHHHHHHHHHHHHH-GGG--HHHHHHHHHHTHHHHHHHHHHHHTT-

Radius of gyration: 19.98 Å; Cα contacts (8 Å, |Δi|>4): 286; chains: 2; bounding box: 42×57×42 Å

Solvent-accessible surface area (backbone atoms only — not comparable to full-atom values): 14996 Å² total; per-residue (Å²): 116,73,64,50,54,55,46,49,54,42,48,52,50,33,51,53,32,49,52,53,42,57,57,55,44,72,51,53,68,72,60,35,78,72,29,61,43,50,47,29,15,47,53,33,38,51,40,51,33,50,50,35,50,52,51,46,42,45,50,48,34,53,75,67,62,63,62,81,72,89,47,75,70,40,35,48,48,46,38,29,75,73,63,78,40,52,71,68,57,32,55,52,49,50,50,49,54,53,48,39,48,37,69,74,72,41,66,91,67,69,56,65,68,56,54,49,49,40,47,71,72,42,53,63,60,55,50,51,52,50,56,59,58,55,67,75,101,116,73,65,51,55,56,46,49,55,43,50,51,50,34,51,52,33,48,52,52,44,56,58,57,44,73,51,54,68,72,60,35,78,72,28,62,42,52,47,29,16,47,54,34,37,49,40,50,33,49,51,36,50,51,51,48,42,45,50,48,36,56,74,66,64,66,62,82,73,90,48,76,71,41,36,48,49,46,38,31,74,73,63,78,40,52,71,68,57,32,55,50,49,50,50,49,54,53,49,39,48,36,68,75,72,41,66,91,68,70,55,65,68,57,54,48,49,40,48,72,70,44,51,63,60,55,50,51,52,51,54,58,58,56,68,74,102

InterPro domains:
  IPR008201 Ribonuclease HepT-like [PF01934] (14-129)
  IPR037038 tRNA nuclease HepT-like superfamily [G3DSA:1.20.120.580] (1-137)
  IPR05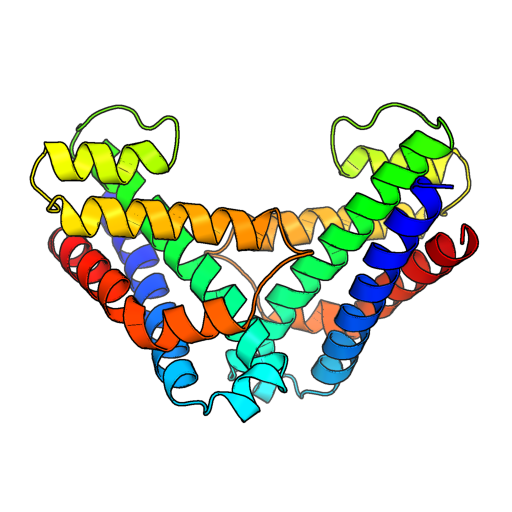2379 Type VII TA system RNase [PTHR33397] (2-130)

Nearest PDB structures (foldseek):
  7bxo-assembly1_F  TM=9.206E-01  e=4.237E-07  Shewanella oneidensis MR-1
  7aer-assembly1_B  TM=9.288E-01  e=2.230E-06  Shewanella oneidensis MR-1
  7bxo-assembly1_C  TM=9.264E-01  e=4.079E-06  Shewanella oneidensis MR-1
  7ae8-assembly2_D  TM=9.010E-01  e=8.679E-06  Aphanizomenon flos-aquae 2012/KM1/D3
  7ae2-assembly1_A-2  TM=9.035E-01  e=2.258E-05  Aphanizomenon flos-aquae 2012/KM1/D3

Organism: NCBI:txid1204385

Foldseek 3Di:
DVLVVVLVVLLVLLVVLLVLLLVLLPDDPVCQVVDCVSLVSLLVSLLSNLVSLLVLLQSVCVVVVQDDDPDSLVRLVSCCVVPLDDPVLNVLNVVSVVVSCCSVPVVVDDDSVVSNVCSNPPSVSSVVSSVSSVVVD/DVLVVVLVVLLVLLVVLLVLLLVLLPDDPVCQVVDCVSLVSLLVSLLSNLVSLLVLLQSVCVVVVQDDDPDSLVRLVSCCVVPLDDPVLNVVNVVSVVVSCCSVPVVVDDDSVVSNVCSNPPSVSSVVSSVSSVVVD

pLDDT: mean 95.56, std 7.09, range [46.19, 98.88]

Sequence (274 aa):
MVRVEVLRKRLEKLEEYLQILHRLRETPLATFLENPEKYGSAERFLQLAIEAIDDIGSHLVADLQLGTVEWYRDVPELLCEAGYIDETLYQRWLRMIGFRNILVHDYLDIDRHQVYQILQNHLEDFDQIRSIFAQFLMVRVEVLRKRLEKLEEYLQILHRLRETPLATFLENPEKYGSAERFLQLAIEAIDDIGSHLVADLQLGTVEWYRDVPELLCEAGYIDETLYQRWLRMIGFRNILVHDYLDIDRHQVYQILQNHLEDFDQIRSIFAQFL